Protein AF-A0A9E0E4A3-F1 (afdb_monomer_lite)

Structure (mmCIF, N/CA/C/O backbone):
data_AF-A0A9E0E4A3-F1
#
_entry.id   AF-A0A9E0E4A3-F1
#
loop_
_atom_site.group_PDB
_atom_site.id
_atom_site.type_symbol
_atom_site.label_atom_id
_atom_site.label_alt_id
_atom_site.label_comp_id
_atom_site.label_asym_id
_atom_site.label_entity_id
_atom_site.label_seq_id
_atom_site.pdbx_PDB_ins_code
_atom_site.Cartn_x
_atom_site.Cartn_y
_atom_site.Cartn_z
_atom_site.occupancy
_atom_site.B_iso_or_equiv
_atom_site.auth_seq_id
_atom_site.auth_comp_id
_atom_site.auth_asym_id
_atom_site.auth_atom_id
_atom_site.pdbx_PDB_model_num
ATOM 1 N N . MET A 1 1 ? -22.697 -5.965 -4.664 1.00 45.12 1 MET A N 1
ATOM 2 C CA . MET A 1 1 ? -21.535 -5.510 -5.464 1.00 45.12 1 MET A CA 1
ATOM 3 C C . MET A 1 1 ? -20.507 -6.632 -5.431 1.00 45.12 1 MET A C 1
ATOM 5 O O . MET A 1 1 ? -20.366 -7.230 -4.380 1.00 45.12 1 MET A O 1
ATOM 9 N N . SER A 1 2 ? -19.870 -6.976 -6.554 1.00 48.06 2 SER A N 1
ATOM 10 C CA . SER A 1 2 ? -18.883 -8.071 -6.610 1.00 48.06 2 SER A CA 1
ATOM 11 C C . SER A 1 2 ? -17.681 -7.782 -5.709 1.00 48.06 2 SER A C 1
ATOM 13 O O . SER A 1 2 ? -17.158 -6.665 -5.732 1.00 48.06 2 SER A O 1
ATOM 15 N N . MET A 1 3 ? -17.234 -8.795 -4.964 1.00 57.00 3 MET A N 1
ATOM 16 C CA . MET A 1 3 ? -16.000 -8.778 -4.176 1.00 57.00 3 MET A CA 1
ATOM 17 C C . MET A 1 3 ? -14.827 -8.380 -5.089 1.00 57.00 3 MET A C 1
ATOM 19 O O . MET A 1 3 ? -14.677 -8.922 -6.186 1.00 57.00 3 MET A O 1
ATOM 23 N N . ARG A 1 4 ? -14.054 -7.362 -4.692 1.00 67.94 4 ARG A N 1
ATOM 24 C CA . ARG A 1 4 ? -12.972 -6.791 -5.511 1.00 67.94 4 ARG A CA 1
ATOM 25 C C . ARG A 1 4 ? -11.671 -7.520 -5.221 1.00 67.94 4 ARG A C 1
ATOM 27 O O . ARG A 1 4 ? -11.123 -7.337 -4.138 1.00 67.94 4 ARG A O 1
ATOM 34 N N . ILE A 1 5 ? -11.191 -8.295 -6.188 1.00 81.50 5 ILE A N 1
ATOM 35 C CA . ILE A 1 5 ? -9.969 -9.093 -6.068 1.00 81.50 5 ILE A CA 1
ATOM 36 C C . ILE A 1 5 ? -8.936 -8.570 -7.072 1.00 81.50 5 ILE A C 1
ATOM 38 O O . ILE A 1 5 ? -9.213 -8.521 -8.270 1.00 81.50 5 ILE A O 1
ATOM 42 N N . ILE A 1 6 ? -7.757 -8.171 -6.591 1.00 83.62 6 ILE A N 1
ATOM 43 C CA . ILE A 1 6 ? -6.579 -7.911 -7.433 1.00 83.62 6 ILE A CA 1
ATOM 44 C C . ILE A 1 6 ? -5.666 -9.131 -7.348 1.00 83.62 6 ILE A C 1
ATOM 46 O O . ILE A 1 6 ? -5.234 -9.509 -6.258 1.00 83.62 6 ILE A O 1
ATOM 50 N N . ARG A 1 7 ? -5.356 -9.723 -8.501 1.00 85.62 7 ARG A N 1
ATOM 51 C CA . ARG A 1 7 ? -4.420 -10.845 -8.614 1.00 85.62 7 ARG A CA 1
ATOM 52 C C . ARG A 1 7 ? -2.979 -10.353 -8.694 1.00 85.62 7 ARG A C 1
ATOM 54 O O . ARG A 1 7 ? -2.691 -9.379 -9.391 1.00 85.62 7 ARG A O 1
ATOM 61 N N . LEU A 1 8 ? -2.095 -11.014 -7.959 1.00 85.12 8 LEU A N 1
ATOM 62 C CA . LEU A 1 8 ? -0.674 -10.707 -7.825 1.00 85.12 8 LEU A CA 1
ATOM 63 C C . LEU A 1 8 ? 0.130 -12.002 -7.878 1.00 85.12 8 LEU A C 1
ATOM 65 O O . LEU A 1 8 ? -0.292 -12.990 -7.293 1.00 85.12 8 LEU A O 1
ATOM 69 N N . GLY A 1 9 ? 1.306 -11.983 -8.493 1.00 81.12 9 GLY A N 1
ATOM 70 C CA . GLY A 1 9 ? 2.237 -13.106 -8.459 1.00 81.12 9 GLY A CA 1
ATOM 71 C C . GLY A 1 9 ? 2.918 -13.353 -9.806 1.00 81.12 9 GLY A C 1
ATOM 72 O O . GLY A 1 9 ? 2.482 -12.808 -10.826 1.00 81.12 9 GLY A O 1
ATOM 73 N N . PRO A 1 10 ? 3.980 -14.178 -9.817 1.00 74.38 10 PRO A N 1
ATOM 74 C CA . PRO A 1 10 ? 4.773 -14.453 -11.015 1.00 74.38 10 PRO A CA 1
ATOM 75 C C . PRO A 1 10 ? 3.967 -15.136 -12.132 1.00 74.38 10 PRO A C 1
ATOM 77 O O . PRO A 1 10 ? 4.309 -14.996 -13.304 1.00 74.38 10 PRO A O 1
ATOM 80 N N . GLY A 1 11 ? 2.862 -15.817 -11.800 1.00 74.00 11 GLY A N 1
ATOM 81 C CA . GLY A 1 11 ? 1.939 -16.386 -12.788 1.00 74.00 11 GLY A CA 1
ATOM 82 C C . GLY A 1 11 ? 1.158 -15.349 -13.612 1.00 74.00 11 GLY A C 1
ATOM 83 O O . GLY A 1 11 ? 0.552 -15.705 -14.618 1.00 74.00 11 GLY A O 1
ATOM 84 N N . GLU A 1 12 ? 1.171 -14.071 -13.213 1.00 75.75 12 GLU A N 1
ATOM 85 C CA . GLU A 1 12 ? 0.436 -12.975 -13.867 1.00 75.75 12 GLU A CA 1
ATOM 86 C C . GLU A 1 12 ? 1.367 -11.947 -14.542 1.00 75.75 12 GLU A C 1
ATOM 88 O O . GLU A 1 12 ? 1.041 -11.409 -15.603 1.00 75.75 12 GLU A O 1
ATOM 93 N N . CYS A 1 13 ? 2.519 -11.638 -13.936 1.00 76.38 13 CYS A N 1
ATOM 94 C CA . CYS A 1 13 ? 3.486 -10.651 -14.435 1.00 76.38 13 CYS A CA 1
ATOM 95 C C . CYS A 1 13 ? 4.890 -10.864 -13.841 1.00 76.38 13 CYS A C 1
ATOM 97 O O . CYS A 1 13 ? 5.055 -11.665 -12.928 1.00 76.38 13 CYS A O 1
ATOM 99 N N . SER A 1 14 ? 5.899 -10.124 -14.324 1.00 79.75 14 SER A N 1
ATOM 100 C CA . SER A 1 14 ? 7.270 -10.208 -13.791 1.00 79.75 14 SER A CA 1
ATOM 101 C C . SER A 1 14 ? 7.344 -9.871 -12.295 1.00 79.75 14 SER A C 1
ATOM 103 O O . SER A 1 14 ? 6.443 -9.240 -11.733 1.00 79.75 14 SER A O 1
ATOM 105 N N . ASP A 1 15 ? 8.435 -10.259 -11.634 1.00 82.75 15 ASP A N 1
ATOM 106 C CA . ASP A 1 15 ? 8.613 -10.073 -10.189 1.00 82.75 15 ASP A CA 1
ATOM 107 C C . ASP A 1 15 ? 8.518 -8.599 -9.768 1.00 82.75 15 ASP A C 1
ATOM 109 O O . ASP A 1 15 ? 7.771 -8.236 -8.856 1.00 82.75 15 ASP A O 1
ATOM 113 N N . ILE A 1 16 ? 9.220 -7.723 -10.488 1.00 85.44 16 ILE A N 1
ATOM 114 C CA . ILE A 1 16 ? 9.234 -6.281 -10.211 1.00 85.44 16 ILE A CA 1
ATOM 115 C C . ILE A 1 16 ? 7.842 -5.682 -10.451 1.00 85.44 16 ILE A C 1
ATOM 117 O O . ILE A 1 16 ? 7.384 -4.839 -9.675 1.00 85.44 16 ILE A O 1
ATOM 121 N N . GLU A 1 17 ? 7.136 -6.133 -11.494 1.00 89.00 17 GLU A N 1
ATOM 122 C CA . GLU A 1 17 ? 5.768 -5.688 -11.766 1.00 89.00 17 GLU A CA 1
ATOM 123 C C . GLU A 1 17 ? 4.795 -6.175 -10.684 1.00 89.00 17 GLU A C 1
ATOM 125 O O . GLU A 1 17 ? 3.946 -5.406 -10.231 1.00 89.00 17 GLU A O 1
ATOM 130 N N . THR A 1 18 ? 4.955 -7.406 -10.198 1.00 89.56 18 THR A N 1
ATOM 131 C CA . THR A 1 18 ? 4.177 -7.961 -9.083 1.00 89.56 18 THR A CA 1
ATOM 132 C C . THR A 1 18 ? 4.337 -7.105 -7.827 1.00 89.56 18 THR A C 1
ATOM 134 O O . THR A 1 18 ? 3.338 -6.704 -7.218 1.00 89.56 18 THR A O 1
ATOM 137 N N . GLY A 1 19 ? 5.576 -6.755 -7.466 1.00 89.38 19 GLY A N 1
ATOM 138 C CA . GLY A 1 19 ? 5.848 -5.837 -6.360 1.00 89.38 19 GLY A CA 1
ATOM 139 C C . GLY A 1 19 ? 5.231 -4.459 -6.576 1.00 89.38 19 GLY A C 1
ATOM 140 O O . GLY A 1 19 ? 4.565 -3.920 -5.687 1.00 89.38 19 GLY A O 1
ATOM 141 N N . ALA A 1 20 ? 5.368 -3.899 -7.777 1.00 92.12 20 ALA A N 1
ATOM 142 C CA . ALA A 1 20 ? 4.799 -2.597 -8.108 1.00 92.12 20 ALA A CA 1
ATOM 143 C C . ALA A 1 20 ? 3.260 -2.599 -8.033 1.00 92.12 20 ALA A C 1
ATOM 145 O O . ALA A 1 20 ? 2.668 -1.661 -7.494 1.00 92.12 20 ALA A O 1
ATOM 146 N N . ARG A 1 21 ? 2.596 -3.666 -8.498 1.00 93.31 21 ARG A N 1
ATOM 147 C CA . ARG A 1 21 ? 1.136 -3.848 -8.405 1.00 93.31 21 ARG A CA 1
ATOM 148 C C . ARG A 1 21 ? 0.661 -3.928 -6.959 1.00 93.31 21 ARG A C 1
ATOM 150 O O . ARG A 1 21 ? -0.360 -3.318 -6.637 1.00 93.31 21 ARG A O 1
ATOM 157 N N . PHE A 1 22 ? 1.409 -4.591 -6.077 1.00 93.25 22 PHE A N 1
ATOM 158 C CA . PHE A 1 22 ? 1.108 -4.620 -4.644 1.00 93.25 22 PHE A CA 1
ATOM 159 C C . PHE A 1 22 ? 1.106 -3.209 -4.030 1.00 93.25 22 PHE A C 1
ATOM 161 O O . PHE A 1 22 ? 0.125 -2.790 -3.408 1.00 93.25 22 PHE A O 1
ATOM 168 N N . PHE A 1 23 ? 2.168 -2.429 -4.248 1.00 92.50 23 PHE A N 1
ATOM 169 C CA . PHE A 1 23 ? 2.248 -1.064 -3.718 1.00 92.50 23 PHE A CA 1
ATOM 170 C C . PHE A 1 23 ? 1.239 -0.109 -4.360 1.00 92.50 23 PHE A C 1
ATOM 172 O O . PHE A 1 23 ? 0.686 0.765 -3.683 1.00 92.50 23 PHE A O 1
ATOM 179 N N . ALA A 1 24 ? 0.935 -0.297 -5.644 1.00 94.38 24 ALA A N 1
ATOM 180 C CA . ALA A 1 24 ? -0.083 0.479 -6.339 1.00 94.38 24 ALA A CA 1
ATOM 181 C C . ALA A 1 24 ? -1.483 0.194 -5.800 1.00 94.38 24 ALA A C 1
ATOM 183 O O . ALA A 1 24 ? -2.254 1.131 -5.595 1.00 94.38 24 ALA A O 1
ATOM 184 N N . ALA A 1 25 ? -1.791 -1.066 -5.495 1.00 93.94 25 ALA A N 1
ATOM 185 C CA . ALA A 1 25 ? -3.026 -1.465 -4.831 1.00 93.94 25 ALA A CA 1
ATOM 186 C C . ALA A 1 25 ? -3.155 -0.832 -3.432 1.00 93.94 25 ALA A C 1
ATOM 188 O O . ALA A 1 25 ? -4.211 -0.297 -3.087 1.00 93.94 25 ALA A O 1
ATOM 189 N N . LEU A 1 26 ? -2.064 -0.798 -2.658 1.00 93.19 26 LEU A N 1
ATOM 190 C CA . LEU A 1 26 ? -2.019 -0.143 -1.345 1.00 93.19 26 LEU A CA 1
ATOM 191 C C . LEU A 1 26 ? -2.253 1.381 -1.436 1.00 93.19 26 LEU A C 1
ATOM 193 O O . LEU A 1 26 ? -2.915 1.973 -0.577 1.00 93.19 26 LEU A O 1
ATOM 197 N N . ALA A 1 27 ? -1.724 2.032 -2.475 1.00 94.50 27 ALA A N 1
ATOM 198 C CA . ALA A 1 27 ? -1.867 3.472 -2.686 1.00 94.50 27 ALA A CA 1
ATOM 199 C C . ALA A 1 27 ? -3.225 3.873 -3.299 1.00 94.50 27 ALA A C 1
ATOM 201 O O . ALA A 1 27 ? -3.796 4.903 -2.920 1.00 94.50 27 ALA A O 1
ATOM 202 N N . PHE A 1 28 ? -3.752 3.080 -4.231 1.00 94.88 28 PHE A N 1
ATOM 203 C CA . PHE A 1 28 ? -4.931 3.380 -5.052 1.00 94.88 28 PHE A CA 1
ATOM 204 C C . PHE A 1 28 ? -5.923 2.206 -5.023 1.00 94.88 28 PHE A C 1
ATOM 206 O O . PHE A 1 28 ? -6.044 1.455 -5.996 1.00 94.88 28 PHE A O 1
ATOM 213 N N . PRO A 1 29 ? -6.639 2.019 -3.901 1.00 92.62 29 PRO A N 1
ATOM 214 C CA . PRO A 1 29 ? -7.438 0.816 -3.683 1.00 92.62 29 PRO A CA 1
ATOM 215 C C . PRO A 1 29 ? -8.810 0.830 -4.355 1.00 92.62 29 PRO A C 1
ATOM 217 O O . PRO A 1 29 ? -9.535 -0.162 -4.304 1.00 92.62 29 PRO A O 1
ATOM 220 N N . THR A 1 30 ? -9.220 1.955 -4.942 1.00 88.75 30 THR A N 1
ATOM 221 C CA . THR A 1 30 ? -10.561 2.088 -5.515 1.00 88.75 30 THR A CA 1
ATOM 222 C C . THR A 1 30 ? -10.564 1.864 -7.028 1.00 88.75 30 THR A C 1
ATOM 224 O O . THR A 1 30 ? -9.551 2.012 -7.711 1.00 88.75 30 THR A O 1
ATOM 227 N N . VAL A 1 31 ? -11.724 1.483 -7.571 1.00 85.19 31 VAL A N 1
ATOM 228 C CA . VAL A 1 31 ? -11.898 1.239 -9.016 1.00 85.19 31 VAL A CA 1
ATOM 229 C C . VAL A 1 31 ? -11.808 2.519 -9.843 1.00 85.19 31 VAL A C 1
ATOM 231 O O . VAL A 1 31 ? -11.310 2.494 -10.959 1.00 85.19 31 VAL A O 1
ATOM 234 N N . VAL A 1 32 ? -12.220 3.654 -9.273 1.00 90.12 32 VAL A N 1
ATOM 235 C CA . VAL A 1 32 ? -12.140 4.964 -9.939 1.00 90.12 32 VAL A CA 1
ATOM 236 C C . VAL A 1 32 ? -10.701 5.474 -10.058 1.00 90.12 32 VAL A C 1
ATOM 238 O O . VAL A 1 32 ? -10.458 6.471 -10.729 1.00 90.12 32 VAL A O 1
ATOM 241 N N . GLU A 1 33 ? -9.753 4.796 -9.406 1.00 93.06 33 GLU A N 1
ATOM 242 C CA . GLU A 1 33 ? -8.330 5.129 -9.407 1.00 93.06 33 GLU A CA 1
ATOM 243 C C . GLU A 1 33 ? -7.495 4.154 -10.250 1.00 93.06 33 GLU A C 1
ATOM 245 O O . GLU A 1 33 ? -6.278 4.092 -10.088 1.00 93.06 33 GLU A O 1
ATOM 250 N N . ASP A 1 34 ? -8.127 3.362 -11.124 1.00 92.12 34 ASP A N 1
ATOM 251 C CA . ASP A 1 34 ? -7.436 2.333 -11.911 1.00 92.12 34 ASP A CA 1
ATOM 252 C C . ASP A 1 34 ? -6.322 2.912 -12.795 1.00 92.12 34 ASP A C 1
ATOM 254 O O . ASP A 1 34 ? -5.210 2.394 -12.791 1.00 92.12 34 ASP A O 1
ATOM 258 N N . LEU A 1 35 ? -6.562 4.055 -13.445 1.00 94.62 35 LEU A N 1
ATOM 259 C CA . LEU A 1 35 ? -5.531 4.742 -14.229 1.00 94.62 35 LEU A CA 1
ATOM 260 C C . LEU A 1 35 ? -4.348 5.187 -13.359 1.00 94.62 35 LEU A C 1
ATOM 262 O O . LEU A 1 35 ? -3.196 4.989 -13.729 1.00 94.62 35 LEU A O 1
ATOM 266 N N . GLN A 1 36 ? -4.607 5.748 -12.174 1.00 96.12 36 GLN A N 1
ATOM 267 C CA . GLN A 1 36 ? -3.552 6.145 -11.238 1.00 96.12 36 GLN A CA 1
ATOM 268 C C . GLN A 1 36 ? -2.784 4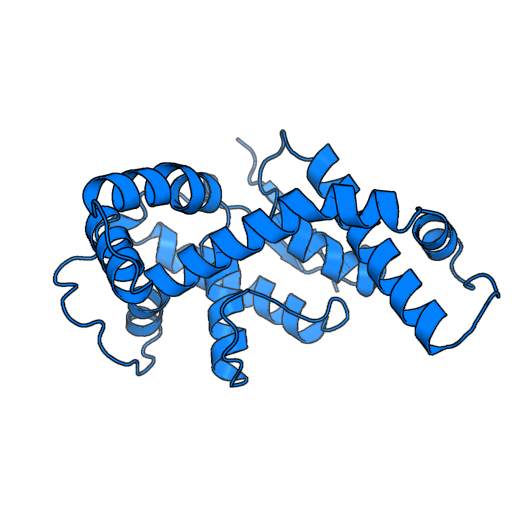.931 -10.708 1.00 96.12 36 GLN A C 1
ATOM 270 O O . GLN A 1 36 ? -1.579 5.025 -10.478 1.00 96.12 36 GLN A O 1
ATOM 275 N N . ARG A 1 37 ? -3.470 3.799 -10.521 1.00 95.06 37 ARG A N 1
ATOM 276 C CA . ARG A 1 37 ? -2.857 2.530 -10.130 1.00 95.06 37 ARG A CA 1
ATOM 277 C C . ARG A 1 37 ? -1.926 2.024 -11.232 1.00 95.06 37 ARG A C 1
ATOM 279 O O . ARG A 1 37 ? -0.769 1.757 -10.933 1.00 95.06 37 ARG A O 1
ATOM 286 N N . GLN A 1 38 ? -2.381 1.966 -12.483 1.00 94.75 38 GLN A N 1
ATOM 287 C CA . GLN A 1 38 ? -1.566 1.558 -13.637 1.00 94.75 38 GLN A CA 1
ATOM 288 C C . GLN A 1 38 ? -0.360 2.488 -13.851 1.00 94.75 38 GLN A C 1
ATOM 290 O O . GLN A 1 38 ? 0.768 2.013 -13.982 1.00 94.75 38 GLN A O 1
ATOM 295 N N . ASP A 1 39 ? -0.572 3.807 -13.789 1.00 96.50 39 ASP A N 1
ATOM 296 C CA . ASP A 1 39 ? 0.496 4.812 -13.861 1.00 96.50 39 ASP A CA 1
ATOM 297 C C . ASP A 1 39 ? 1.553 4.594 -12.769 1.00 96.50 39 ASP A C 1
ATOM 299 O O . ASP A 1 39 ? 2.750 4.724 -13.021 1.00 96.50 39 ASP A O 1
ATOM 303 N N . ALA A 1 40 ? 1.122 4.280 -11.543 1.00 96.00 40 ALA A N 1
ATOM 304 C CA . ALA A 1 40 ? 2.029 4.037 -10.431 1.00 96.00 40 ALA A CA 1
ATOM 305 C C . ALA A 1 40 ? 2.829 2.743 -10.613 1.00 96.00 40 ALA A C 1
ATOM 307 O O . ALA A 1 40 ? 4.029 2.756 -10.348 1.00 96.00 40 ALA A O 1
ATOM 308 N N . VAL A 1 41 ? 2.205 1.666 -11.112 1.00 94.75 41 VAL A N 1
ATOM 309 C CA . VAL A 1 41 ? 2.910 0.421 -11.468 1.00 94.75 41 VAL A CA 1
ATOM 310 C C . VAL A 1 41 ? 4.023 0.723 -12.464 1.00 94.75 41 VAL A C 1
ATOM 312 O O . VAL A 1 41 ? 5.190 0.465 -12.174 1.00 94.75 41 VAL A O 1
ATOM 315 N N . ALA A 1 42 ? 3.680 1.350 -13.591 1.00 95.19 42 ALA A N 1
ATOM 316 C CA . ALA A 1 42 ? 4.643 1.679 -14.636 1.00 95.19 42 ALA A CA 1
ATOM 317 C C . ALA A 1 42 ? 5.773 2.582 -14.121 1.00 95.19 42 ALA A C 1
ATOM 319 O O . ALA A 1 42 ? 6.943 2.369 -14.434 1.00 95.19 42 ALA A O 1
ATOM 320 N N . ALA A 1 43 ? 5.434 3.565 -13.285 1.00 95.31 43 ALA A N 1
ATOM 321 C CA . ALA A 1 43 ? 6.407 4.478 -12.710 1.00 95.31 43 ALA A CA 1
ATOM 322 C C . ALA A 1 43 ? 7.359 3.802 -11.714 1.00 95.31 43 ALA A C 1
ATOM 324 O O . ALA A 1 43 ? 8.538 4.146 -11.707 1.00 95.31 43 ALA A O 1
ATOM 325 N N . TRP A 1 44 ? 6.891 2.858 -10.889 1.00 93.81 44 TRP A N 1
ATOM 326 C CA . TRP A 1 44 ? 7.762 2.101 -9.982 1.00 93.81 44 TRP A CA 1
ATOM 327 C C . TRP A 1 44 ? 8.708 1.181 -10.736 1.00 93.81 44 TRP A C 1
ATOM 329 O O . TRP A 1 44 ? 9.905 1.224 -10.462 1.00 93.81 44 TRP A O 1
ATOM 339 N N . VAL A 1 45 ? 8.191 0.405 -11.696 1.00 92.56 45 VAL A N 1
ATOM 340 C CA . VAL A 1 45 ? 9.022 -0.480 -12.525 1.00 92.56 45 VAL A CA 1
ATOM 341 C C . VAL A 1 45 ? 10.065 0.352 -13.271 1.00 92.56 45 VAL A C 1
ATOM 343 O O . VAL A 1 45 ? 11.255 0.085 -13.151 1.00 92.56 45 VAL A O 1
ATOM 346 N N . GLY A 1 46 ? 9.647 1.428 -13.945 1.00 92.69 46 GLY A N 1
ATOM 347 C CA . GLY A 1 46 ? 10.567 2.332 -14.636 1.00 92.69 46 GLY A CA 1
ATOM 348 C C . GLY A 1 46 ? 11.614 2.935 -13.695 1.00 92.69 46 GLY A C 1
ATOM 349 O O . GLY A 1 46 ? 12.799 2.906 -14.000 1.00 92.69 46 GLY A O 1
ATOM 350 N N . SER A 1 47 ? 11.216 3.444 -12.523 1.00 91.19 47 SER A N 1
ATOM 351 C CA . SER A 1 47 ? 12.165 3.975 -11.531 1.00 91.19 47 SER A CA 1
ATOM 352 C C . SER A 1 47 ? 13.171 2.936 -11.033 1.00 91.19 47 SER A C 1
ATOM 354 O O . SER A 1 47 ? 14.328 3.296 -10.840 1.00 91.19 47 SER A O 1
ATOM 356 N N . TYR A 1 48 ? 12.751 1.685 -10.839 1.00 89.12 48 TYR A N 1
ATOM 357 C CA . TYR A 1 48 ? 13.646 0.594 -10.456 1.00 89.12 48 TYR A CA 1
ATOM 358 C C . TYR A 1 48 ? 14.662 0.291 -11.564 1.00 89.12 48 TYR A C 1
ATOM 360 O O . TYR A 1 48 ? 15.858 0.252 -11.296 1.00 89.12 48 TYR A O 1
ATOM 368 N N . LEU A 1 49 ? 14.202 0.156 -12.813 1.00 88.69 49 LEU A N 1
ATOM 369 C CA . LEU A 1 49 ? 15.076 -0.124 -13.958 1.00 88.69 49 LEU A CA 1
ATOM 370 C C . LEU A 1 49 ? 16.081 1.007 -14.213 1.00 88.69 49 LEU A C 1
ATOM 372 O O . LEU A 1 49 ? 17.240 0.733 -14.498 1.00 88.69 49 LEU A O 1
ATOM 376 N N . HIS A 1 50 ? 15.673 2.271 -14.055 1.00 87.00 50 HIS A N 1
ATOM 377 C CA . HIS A 1 50 ? 16.595 3.412 -14.150 1.00 87.00 50 HIS A CA 1
ATOM 378 C C . HIS A 1 50 ? 17.692 3.365 -13.094 1.00 87.00 50 HIS A C 1
ATOM 380 O O . HIS A 1 50 ? 18.836 3.698 -13.387 1.00 87.00 50 HIS A O 1
ATOM 386 N N . GLU A 1 51 ? 17.349 2.980 -11.867 1.00 85.62 51 GLU A N 1
ATOM 387 C CA . GLU A 1 51 ? 18.332 2.857 -10.795 1.00 85.62 51 GLU A CA 1
ATOM 388 C C . GLU A 1 51 ? 19.279 1.675 -11.035 1.00 85.62 51 GLU A C 1
ATOM 390 O O . GLU A 1 51 ? 20.485 1.838 -10.877 1.00 85.62 51 GLU A O 1
ATOM 395 N N . ALA A 1 52 ? 18.759 0.531 -11.491 1.00 81.25 52 ALA A N 1
ATOM 396 C CA . ALA A 1 52 ? 19.565 -0.632 -11.857 1.00 81.25 52 ALA A CA 1
ATOM 397 C C . ALA A 1 52 ? 20.533 -0.316 -13.012 1.00 81.25 52 ALA A C 1
ATOM 399 O O . ALA A 1 52 ? 21.740 -0.472 -12.855 1.00 81.25 52 ALA A O 1
ATOM 400 N N . ASN A 1 53 ? 20.043 0.254 -14.120 1.00 82.00 53 ASN A N 1
ATOM 401 C CA . ASN A 1 53 ? 20.888 0.642 -15.258 1.00 82.00 53 ASN A CA 1
ATOM 402 C C . ASN A 1 53 ? 21.945 1.682 -14.875 1.00 82.00 53 ASN A C 1
ATOM 404 O O . ASN A 1 53 ? 23.053 1.650 -15.397 1.00 82.00 53 ASN A O 1
ATOM 408 N N . ARG A 1 54 ? 21.628 2.598 -13.950 1.00 76.81 54 ARG A N 1
ATOM 409 C CA . ARG A 1 54 ? 22.593 3.574 -13.423 1.00 76.81 54 ARG A CA 1
ATOM 410 C C . ARG A 1 54 ? 23.708 2.910 -12.609 1.00 76.81 54 ARG A C 1
ATOM 412 O O . ARG A 1 54 ? 24.812 3.443 -12.576 1.00 76.81 54 ARG A O 1
ATOM 419 N N . ILE A 1 55 ? 23.412 1.819 -11.904 1.00 73.81 55 ILE A N 1
ATOM 420 C CA . ILE A 1 55 ? 24.395 1.055 -11.123 1.00 73.81 55 ILE A CA 1
ATOM 421 C C . ILE A 1 55 ? 25.271 0.208 -12.051 1.00 73.81 55 ILE A C 1
ATOM 423 O O . ILE A 1 55 ? 26.483 0.164 -11.853 1.00 73.81 55 ILE A O 1
ATOM 427 N N . ASP A 1 56 ? 24.664 -0.404 -13.067 1.00 76.25 56 ASP A N 1
ATOM 428 C CA . ASP A 1 56 ? 25.334 -1.334 -13.980 1.00 76.25 56 ASP A CA 1
ATOM 429 C C . ASP A 1 56 ? 26.017 -0.645 -15.179 1.00 76.25 56 ASP A C 1
ATOM 431 O O . ASP A 1 56 ? 26.738 -1.301 -15.926 1.00 76.25 56 ASP A O 1
ATOM 435 N N . ASP A 1 57 ? 25.785 0.660 -15.375 1.00 76.56 57 ASP A N 1
ATOM 436 C CA . ASP A 1 57 ? 26.239 1.468 -16.526 1.00 76.56 57 ASP A CA 1
ATOM 437 C C . ASP A 1 57 ? 25.892 0.831 -17.890 1.00 76.56 57 ASP A C 1
ATOM 439 O O . ASP A 1 57 ? 26.619 0.949 -18.875 1.00 76.56 57 ASP A O 1
ATOM 443 N N . SER A 1 58 ? 24.768 0.107 -17.937 1.00 76.06 58 SER A N 1
ATOM 444 C CA . SER A 1 58 ? 24.316 -0.627 -19.119 1.00 76.06 58 SER A CA 1
ATOM 445 C C . SER A 1 58 ? 23.413 0.236 -19.998 1.00 76.06 58 SER A C 1
ATOM 447 O O . SER A 1 58 ? 22.408 0.787 -19.538 1.00 76.06 58 SER A O 1
ATOM 449 N N . ASP A 1 59 ? 23.738 0.298 -21.289 1.00 76.12 59 ASP A N 1
ATOM 450 C CA . ASP A 1 59 ? 22.926 0.913 -22.344 1.00 76.12 59 ASP A CA 1
ATOM 451 C C . ASP A 1 59 ? 22.180 -0.119 -23.211 1.00 76.12 59 ASP A C 1
ATOM 453 O O . ASP A 1 59 ? 21.443 0.244 -24.132 1.00 76.12 59 ASP A O 1
ATOM 457 N N . GLN A 1 60 ? 22.361 -1.408 -22.916 1.00 79.75 60 GLN A N 1
ATOM 458 C CA . GLN A 1 60 ? 21.790 -2.493 -23.700 1.00 79.75 60 GLN A CA 1
ATOM 459 C C . GLN A 1 60 ? 20.296 -2.670 -23.395 1.00 79.75 60 GLN A C 1
ATOM 461 O O . GLN A 1 60 ? 19.882 -2.567 -22.235 1.00 79.75 60 GLN A O 1
ATOM 466 N N . PRO A 1 61 ? 19.468 -2.980 -24.410 1.00 82.06 61 PRO A N 1
ATOM 467 C CA . PRO A 1 61 ? 18.069 -3.311 -24.183 1.00 82.06 61 PRO A CA 1
ATOM 468 C C . PRO A 1 61 ? 17.938 -4.596 -23.357 1.00 82.06 61 PRO A C 1
ATOM 470 O O . PRO A 1 61 ? 18.734 -5.531 -23.479 1.00 82.06 61 PRO A O 1
ATOM 473 N N . PHE A 1 62 ? 16.890 -4.664 -22.539 1.00 81.94 62 PHE A N 1
ATOM 474 C CA . PHE A 1 62 ? 16.522 -5.875 -21.815 1.00 81.94 62 PHE A CA 1
ATOM 475 C C . PHE A 1 62 ? 16.038 -6.950 -22.791 1.00 81.94 62 PHE A C 1
ATOM 477 O O . PHE A 1 62 ? 15.393 -6.646 -23.793 1.00 81.94 62 PHE A O 1
ATOM 484 N N . ALA A 1 63 ? 16.290 -8.217 -22.459 1.00 81.50 63 ALA A N 1
ATOM 485 C CA . ALA A 1 63 ? 15.787 -9.351 -23.237 1.00 81.50 63 ALA A CA 1
ATOM 486 C C . ALA A 1 63 ? 14.247 -9.459 -23.221 1.00 81.50 63 ALA A C 1
ATOM 488 O O . ALA A 1 63 ? 13.663 -10.024 -24.141 1.00 81.50 63 ALA A O 1
ATOM 489 N N . ASP A 1 64 ? 13.592 -8.927 -22.183 1.00 79.94 64 ASP A N 1
ATOM 490 C CA . ASP A 1 64 ? 12.135 -8.795 -22.123 1.00 79.94 64 ASP A CA 1
ATOM 491 C C . ASP A 1 64 ? 11.710 -7.421 -22.665 1.00 79.94 64 ASP A C 1
ATOM 493 O O . ASP A 1 64 ? 11.910 -6.387 -22.018 1.00 79.94 64 ASP A O 1
ATOM 497 N N . ASP A 1 65 ? 11.071 -7.417 -23.837 1.00 81.06 65 ASP A N 1
ATOM 498 C CA . ASP A 1 65 ? 10.565 -6.211 -24.504 1.00 81.06 65 ASP A CA 1
ATOM 499 C C . ASP A 1 65 ? 9.602 -5.385 -23.640 1.00 81.06 65 ASP A C 1
ATOM 501 O O . ASP A 1 65 ? 9.504 -4.164 -23.798 1.00 81.06 65 ASP A O 1
ATOM 505 N N . ARG A 1 66 ? 8.908 -6.007 -22.679 1.00 80.75 66 ARG A N 1
ATOM 506 C CA . ARG A 1 66 ? 8.035 -5.279 -21.747 1.00 80.75 66 ARG A CA 1
ATOM 507 C C . ARG A 1 66 ? 8.846 -4.386 -20.816 1.00 80.75 66 ARG A C 1
ATOM 509 O O . ARG A 1 66 ? 8.431 -3.261 -20.536 1.00 80.75 66 ARG A O 1
ATOM 516 N N . LEU A 1 67 ? 10.014 -4.850 -20.368 1.00 82.19 67 LEU A N 1
ATOM 517 C CA . LEU A 1 67 ? 10.916 -4.059 -19.529 1.00 82.19 67 LEU A CA 1
ATOM 518 C C . LEU A 1 67 ? 11.492 -2.871 -20.304 1.00 82.19 67 LEU A C 1
ATOM 520 O O . LEU A 1 67 ? 11.610 -1.785 -19.736 1.00 82.19 67 LEU A O 1
ATOM 524 N N . ASN A 1 68 ? 11.736 -3.027 -21.609 1.00 85.19 68 ASN A N 1
ATOM 525 C CA . ASN A 1 68 ? 12.162 -1.925 -22.479 1.00 85.19 68 ASN A CA 1
ATOM 526 C C . ASN A 1 68 ? 11.120 -0.794 -22.530 1.00 85.19 68 ASN A C 1
ATOM 528 O O . ASN A 1 68 ? 11.482 0.383 -22.465 1.00 85.19 68 ASN A O 1
ATOM 532 N N . ALA A 1 69 ? 9.822 -1.121 -22.559 1.00 89.75 69 ALA A N 1
ATOM 533 C CA . ALA A 1 69 ? 8.757 -0.115 -22.518 1.00 89.75 69 ALA A CA 1
ATOM 534 C C . ALA A 1 69 ? 8.746 0.685 -21.201 1.00 89.75 69 ALA A C 1
ATOM 536 O O . ALA A 1 69 ? 8.536 1.900 -21.218 1.00 89.75 69 ALA A O 1
ATOM 537 N N . TYR A 1 70 ? 9.014 0.036 -20.063 1.00 90.69 70 TYR A N 1
ATOM 538 C CA . TYR A 1 70 ? 9.135 0.720 -18.772 1.00 90.69 70 TYR A CA 1
ATOM 539 C C . TYR A 1 70 ? 10.421 1.544 -18.662 1.00 90.69 70 TYR A C 1
ATOM 541 O O . TYR A 1 70 ? 10.381 2.668 -18.158 1.00 90.69 70 TYR A O 1
ATOM 549 N N . ALA A 1 71 ? 11.546 1.025 -19.157 1.00 88.06 71 ALA A N 1
ATOM 550 C CA . ALA A 1 71 ? 12.830 1.725 -19.168 1.00 88.06 71 ALA A CA 1
ATOM 551 C C . ALA A 1 71 ? 12.794 2.994 -20.040 1.00 88.06 71 ALA A C 1
ATOM 553 O O . ALA A 1 71 ? 13.430 3.993 -19.712 1.00 88.06 71 ALA A O 1
ATOM 554 N N . ALA A 1 72 ? 11.985 3.004 -21.104 1.00 90.88 72 ALA A N 1
ATOM 555 C CA . ALA A 1 72 ? 11.783 4.179 -21.953 1.00 90.88 72 ALA A CA 1
ATOM 556 C C . ALA A 1 72 ? 11.030 5.335 -21.256 1.00 90.88 72 ALA A C 1
ATOM 558 O O . ALA A 1 72 ? 11.061 6.477 -21.726 1.00 90.88 72 ALA A O 1
ATOM 559 N N . LEU A 1 73 ? 10.346 5.086 -20.132 1.00 93.25 73 LEU A N 1
ATOM 560 C CA . LEU A 1 73 ? 9.632 6.130 -19.393 1.00 93.25 73 LEU A CA 1
ATOM 561 C C . LEU A 1 73 ? 10.621 7.097 -18.745 1.00 93.25 73 LEU A C 1
ATOM 563 O O . LEU A 1 73 ? 11.479 6.694 -17.971 1.00 93.25 73 LEU A O 1
ATOM 567 N N . SER A 1 74 ? 10.479 8.401 -18.991 1.00 94.44 74 SER A N 1
ATOM 568 C CA . SER A 1 74 ? 11.435 9.367 -18.433 1.00 94.44 74 SER A CA 1
ATOM 569 C C . SER A 1 74 ? 11.447 9.370 -16.887 1.00 94.44 74 SER A C 1
ATOM 571 O O . SER A 1 74 ? 10.376 9.385 -16.265 1.00 94.44 74 SER A O 1
ATOM 573 N N . PRO A 1 75 ? 12.617 9.520 -16.229 1.00 92.75 75 PRO A N 1
ATOM 574 C CA . PRO A 1 75 ? 12.698 9.615 -14.766 1.00 92.75 75 PRO A CA 1
ATOM 575 C C . PRO A 1 75 ? 11.854 10.755 -14.175 1.00 92.75 75 PRO A C 1
ATOM 577 O O . PRO A 1 75 ? 11.328 10.662 -13.063 1.00 92.75 75 PRO A O 1
ATOM 580 N N . LYS A 1 76 ? 11.689 11.856 -14.925 1.00 94.88 76 LYS A N 1
ATOM 581 C CA . LYS A 1 76 ? 10.827 12.984 -14.538 1.00 94.88 76 LYS A CA 1
ATOM 582 C C . LYS A 1 76 ? 9.356 12.568 -14.470 1.00 94.88 76 LYS A C 1
ATOM 584 O O . LYS A 1 76 ? 8.671 12.965 -13.526 1.00 94.88 76 LYS A O 1
ATOM 589 N N . TRP A 1 77 ? 8.887 11.783 -15.439 1.00 96.19 77 TRP A N 1
ATOM 590 C CA . TRP A 1 77 ? 7.530 11.244 -15.449 1.00 96.19 77 TRP A CA 1
ATOM 591 C C . TRP A 1 77 ? 7.326 10.283 -14.276 1.00 96.19 77 TRP A C 1
ATOM 593 O O . TRP A 1 77 ? 6.390 10.486 -13.501 1.00 96.19 77 TRP A O 1
ATOM 603 N N . CYS A 1 78 ? 8.255 9.345 -14.051 1.00 94.56 78 CYS A N 1
ATOM 604 C CA . CYS A 1 78 ? 8.151 8.383 -12.950 1.00 94.56 78 CYS A CA 1
ATOM 605 C C . CYS A 1 78 ? 8.048 9.092 -11.590 1.00 94.56 78 CYS A C 1
ATOM 607 O O . CYS A 1 78 ? 7.098 8.876 -10.836 1.00 94.56 78 CYS A O 1
ATOM 609 N N . ARG A 1 79 ? 8.939 10.058 -11.314 1.00 93.56 79 ARG A N 1
ATOM 610 C CA . ARG A 1 79 ? 8.879 10.873 -10.083 1.00 93.56 79 ARG A CA 1
ATOM 611 C C . ARG A 1 79 ? 7.558 11.627 -9.926 1.00 93.56 79 ARG A C 1
ATOM 613 O O . ARG A 1 79 ? 7.061 11.776 -8.809 1.00 93.56 79 ARG A O 1
ATOM 620 N N . ALA A 1 80 ? 6.994 12.140 -11.019 1.00 94.38 80 ALA A N 1
ATOM 621 C CA . ALA A 1 80 ? 5.724 12.857 -10.975 1.00 94.38 80 ALA A CA 1
ATOM 622 C C . ALA A 1 80 ? 4.562 11.925 -10.599 1.00 94.38 80 ALA A C 1
ATOM 624 O O . ALA A 1 80 ? 3.759 12.281 -9.734 1.00 94.38 80 ALA A O 1
ATOM 625 N N . LYS A 1 81 ? 4.503 10.727 -11.193 1.00 95.50 81 LYS A N 1
ATOM 626 C CA . LYS A 1 81 ? 3.449 9.734 -10.933 1.00 95.50 81 LYS A CA 1
ATOM 627 C C . LYS A 1 81 ? 3.550 9.114 -9.541 1.00 95.50 81 LYS A C 1
ATOM 629 O O . LYS A 1 81 ? 2.533 8.960 -8.864 1.00 95.50 81 LYS A O 1
ATOM 634 N N . LEU A 1 82 ? 4.766 8.883 -9.046 1.00 94.69 82 LEU A N 1
ATOM 635 C CA . LEU A 1 82 ? 4.981 8.309 -7.715 1.00 94.69 82 LEU A CA 1
ATOM 636 C C . LEU A 1 82 ? 4.737 9.289 -6.564 1.00 94.69 82 LEU A C 1
ATOM 638 O O . LEU A 1 82 ? 4.504 8.852 -5.442 1.00 94.69 82 LEU A O 1
ATOM 642 N N . ARG A 1 83 ? 4.712 10.609 -6.798 1.00 93.50 83 ARG A N 1
ATOM 643 C CA . ARG A 1 83 ? 4.538 11.605 -5.721 1.00 93.50 83 ARG A CA 1
ATOM 644 C C . ARG A 1 83 ? 3.286 11.360 -4.877 1.00 93.50 83 ARG A C 1
ATOM 646 O O . ARG A 1 83 ? 3.343 11.380 -3.647 1.00 93.50 83 ARG A O 1
ATOM 653 N N . THR A 1 84 ? 2.149 11.134 -5.533 1.00 92.69 84 THR A N 1
ATOM 654 C CA . THR A 1 84 ? 0.885 10.859 -4.836 1.00 92.69 84 THR A CA 1
ATOM 655 C C . THR A 1 84 ? 0.902 9.478 -4.195 1.00 92.69 84 THR A C 1
ATOM 657 O O . THR A 1 84 ? 0.432 9.340 -3.066 1.00 92.69 84 THR A O 1
ATOM 660 N N . ALA A 1 85 ? 1.464 8.482 -4.883 1.00 93.31 85 ALA A N 1
ATOM 661 C CA . ALA A 1 85 ? 1.553 7.113 -4.392 1.00 93.31 85 ALA A CA 1
ATOM 662 C C . ALA A 1 85 ? 2.359 7.042 -3.084 1.00 93.31 85 ALA A C 1
ATOM 664 O O . ALA A 1 85 ? 1.843 6.592 -2.064 1.00 93.31 85 ALA A O 1
ATOM 665 N N . MET A 1 86 ? 3.564 7.617 -3.075 1.00 91.56 86 MET A N 1
ATOM 666 C CA . MET A 1 86 ? 4.450 7.666 -1.909 1.00 91.56 86 MET A CA 1
ATOM 667 C C . MET A 1 86 ? 3.826 8.423 -0.736 1.00 91.56 86 MET A C 1
ATOM 669 O O . MET A 1 86 ? 3.897 7.965 0.404 1.00 91.56 86 MET A O 1
ATOM 673 N N . ARG A 1 87 ? 3.140 9.548 -0.996 1.00 91.19 87 ARG A N 1
ATOM 674 C CA . ARG A 1 87 ? 2.395 10.262 0.055 1.00 91.19 87 ARG A CA 1
ATOM 675 C C . ARG A 1 87 ? 1.330 9.366 0.686 1.00 91.19 87 ARG A C 1
ATOM 677 O O . ARG A 1 87 ? 1.212 9.325 1.904 1.00 91.19 87 ARG A O 1
ATOM 684 N N . ARG A 1 88 ? 0.563 8.644 -0.132 1.00 92.50 88 ARG A N 1
ATOM 685 C CA . ARG A 1 88 ? -0.495 7.760 0.365 1.00 92.50 88 ARG A CA 1
ATOM 686 C C . ARG A 1 88 ? 0.066 6.563 1.120 1.00 92.50 88 ARG A C 1
ATOM 688 O O . ARG A 1 88 ? -0.487 6.231 2.158 1.00 92.50 88 ARG A O 1
ATOM 695 N N . ILE A 1 89 ? 1.162 5.961 0.657 1.00 91.38 89 ILE A N 1
ATOM 696 C CA . ILE A 1 89 ? 1.858 4.890 1.387 1.00 91.38 89 ILE A CA 1
ATOM 697 C C . ILE A 1 89 ? 2.304 5.391 2.760 1.00 91.38 89 ILE A C 1
ATOM 699 O O . ILE A 1 89 ? 2.054 4.721 3.762 1.00 91.38 89 ILE A O 1
ATOM 703 N N . LYS A 1 90 ? 2.863 6.603 2.843 1.00 87.56 90 LYS A N 1
ATOM 704 C CA . LYS A 1 90 ? 3.186 7.238 4.127 1.00 87.56 90 LYS A CA 1
ATOM 705 C C . LYS A 1 90 ? 1.946 7.387 5.013 1.00 87.56 90 LYS A C 1
ATOM 707 O O . LYS A 1 90 ? 1.982 6.986 6.172 1.00 87.56 90 LYS A O 1
ATOM 712 N N . ASP A 1 91 ? 0.831 7.878 4.470 1.00 87.69 91 ASP A N 1
ATOM 713 C CA . ASP A 1 91 ? -0.435 7.962 5.211 1.00 87.69 91 ASP A CA 1
ATOM 714 C C . ASP A 1 91 ? -0.904 6.571 5.693 1.00 87.69 91 ASP A C 1
ATOM 716 O O . ASP A 1 91 ? -1.350 6.429 6.829 1.00 87.69 91 ASP A O 1
ATOM 720 N N . ARG A 1 92 ? -0.765 5.512 4.882 1.00 91.06 92 ARG A N 1
ATOM 721 C CA . ARG A 1 92 ? -1.095 4.130 5.292 1.00 91.06 92 ARG A CA 1
ATOM 722 C C . ARG A 1 92 ? -0.158 3.588 6.365 1.00 91.06 92 ARG A C 1
ATOM 724 O O . ARG A 1 92 ? -0.619 2.871 7.243 1.00 91.06 92 ARG A O 1
ATOM 731 N N . SER A 1 93 ? 1.110 3.978 6.335 1.00 85.06 93 SER A N 1
ATOM 732 C CA . SER A 1 93 ? 2.093 3.641 7.373 1.00 85.06 93 SER A CA 1
ATOM 733 C C . SER A 1 93 ? 1.690 4.253 8.714 1.00 85.06 93 SER A C 1
ATOM 735 O O . SER A 1 93 ? 1.677 3.576 9.738 1.00 85.06 93 SER A O 1
ATOM 737 N N . LEU A 1 94 ? 1.271 5.525 8.697 1.00 81.06 94 LEU A N 1
ATOM 738 C CA . LEU A 1 94 ? 0.738 6.199 9.882 1.00 81.06 94 LEU A CA 1
ATOM 739 C C . LEU A 1 94 ? -0.514 5.498 10.405 1.00 81.06 94 LEU A C 1
ATOM 741 O O . LEU A 1 94 ? -0.615 5.276 11.606 1.00 81.06 94 LEU A O 1
ATOM 745 N N . LEU A 1 95 ? -1.440 5.123 9.515 1.00 86.19 95 LEU A N 1
ATOM 746 C CA . LEU A 1 95 ? -2.633 4.361 9.883 1.00 86.19 95 LEU A CA 1
ATOM 747 C C . LEU A 1 95 ? -2.269 3.030 10.551 1.00 86.19 95 LEU A C 1
ATOM 749 O O . LEU A 1 95 ? -2.815 2.731 11.607 1.00 86.19 95 LEU A O 1
ATOM 753 N N . ALA A 1 96 ? -1.352 2.263 9.958 1.00 86.44 96 ALA A N 1
ATOM 754 C CA . ALA A 1 96 ? -0.907 0.972 10.472 1.00 86.44 96 ALA A CA 1
ATOM 755 C C . ALA A 1 96 ? -0.295 1.095 11.872 1.00 86.44 96 ALA A C 1
ATOM 757 O O . ALA A 1 96 ? -0.724 0.399 12.786 1.00 86.44 96 ALA A O 1
ATOM 758 N N . ARG A 1 97 ? 0.617 2.052 12.078 1.00 79.06 97 ARG A N 1
ATOM 759 C CA . ARG A 1 97 ? 1.203 2.341 13.398 1.00 79.06 97 ARG A CA 1
ATOM 760 C C . ARG A 1 97 ? 0.152 2.695 14.440 1.00 79.06 97 ARG A C 1
ATOM 762 O O . ARG A 1 97 ? 0.208 2.203 15.560 1.00 79.06 97 ARG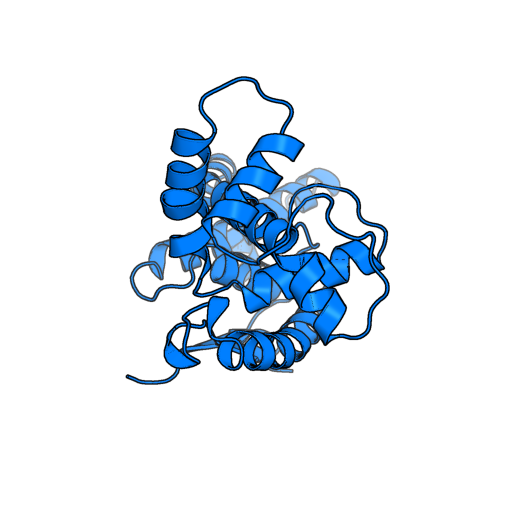 A O 1
ATOM 769 N N . ALA A 1 98 ? -0.814 3.523 14.051 1.00 76.62 98 ALA A N 1
ATOM 770 C CA . ALA A 1 98 ? -1.910 3.948 14.913 1.00 76.62 98 ALA A CA 1
ATOM 771 C C . ALA A 1 98 ? -2.729 2.773 15.459 1.00 76.62 98 ALA A C 1
ATOM 773 O O . ALA A 1 98 ? -3.264 2.849 16.562 1.00 76.62 98 ALA A O 1
ATOM 774 N N . VAL A 1 99 ? -2.856 1.709 14.664 1.00 80.12 99 VAL A N 1
ATOM 775 C CA . VAL A 1 99 ? -3.701 0.560 14.993 1.00 80.12 99 VAL A CA 1
ATOM 776 C C . VAL A 1 99 ? -2.933 -0.703 15.366 1.00 80.12 99 VAL A C 1
ATOM 778 O O . VAL A 1 99 ? -3.543 -1.679 15.799 1.00 80.12 99 VAL A O 1
ATOM 781 N N . ARG A 1 100 ? -1.604 -0.673 15.242 1.00 76.94 100 ARG A N 1
ATOM 782 C CA . ARG A 1 100 ? -0.695 -1.785 15.523 1.00 76.94 100 ARG A CA 1
ATOM 783 C C . ARG A 1 100 ? -0.947 -2.411 16.899 1.00 76.94 100 ARG A C 1
ATOM 785 O O . ARG A 1 100 ? -1.104 -3.627 16.931 1.00 76.94 100 ARG A O 1
ATOM 792 N N . PRO A 1 101 ? -1.053 -1.655 18.007 1.00 73.38 101 PRO A N 1
ATOM 793 C CA . PRO A 1 101 ? -1.176 -2.267 19.335 1.00 73.38 101 PRO A CA 1
ATOM 794 C C . PRO A 1 101 ? -2.463 -3.073 19.493 1.00 73.38 101 PRO A C 1
ATOM 796 O O . PRO A 1 101 ? -2.435 -4.186 19.995 1.00 73.38 101 PRO A O 1
ATOM 799 N N . TRP A 1 102 ? -3.563 -2.595 18.908 1.00 75.50 102 TRP A N 1
ATOM 800 C CA . TRP A 1 102 ? -4.818 -3.340 18.898 1.00 75.50 102 TRP A CA 1
ATOM 801 C C . TRP A 1 102 ? -4.718 -4.675 18.147 1.00 75.50 102 TRP A C 1
ATOM 803 O O . TRP A 1 102 ? -5.248 -5.686 18.609 1.00 75.50 102 TRP A O 1
ATOM 813 N N . VAL A 1 103 ? -4.041 -4.699 16.992 1.00 75.75 103 VAL A N 1
ATOM 814 C CA . VAL A 1 103 ? -3.824 -5.956 16.258 1.00 75.75 103 VAL A CA 1
ATOM 815 C C . VAL A 1 103 ? -2.862 -6.867 17.011 1.00 75.75 103 VAL A C 1
ATOM 817 O O . VAL A 1 103 ? -3.081 -8.072 17.051 1.00 75.75 103 VAL A O 1
ATOM 820 N N . TRP A 1 104 ? -1.818 -6.315 17.624 1.00 75.56 104 TRP A N 1
ATOM 821 C CA . TRP A 1 104 ? -0.844 -7.079 18.399 1.00 75.56 104 TRP A CA 1
ATOM 822 C C . TRP A 1 104 ? -1.476 -7.781 19.606 1.00 75.56 104 TRP A C 1
ATOM 824 O O . TRP A 1 104 ? -1.232 -8.976 19.772 1.00 75.56 104 TRP A O 1
ATOM 834 N N . ASP A 1 105 ? -2.368 -7.108 20.339 1.00 74.31 105 ASP A N 1
ATOM 835 C CA . ASP A 1 105 ? -3.188 -7.722 21.392 1.00 74.31 105 ASP A CA 1
ATOM 836 C C . ASP A 1 105 ? -3.976 -8.938 20.869 1.00 74.31 105 ASP A C 1
ATOM 838 O O . ASP A 1 105 ? -3.936 -10.020 21.455 1.00 74.31 105 ASP A O 1
ATOM 842 N N . HIS A 1 106 ? -4.658 -8.795 19.725 1.00 75.75 106 HIS A N 1
ATOM 843 C CA . HIS A 1 106 ? -5.470 -9.874 19.141 1.00 75.75 106 HIS A CA 1
ATOM 844 C C . HIS A 1 106 ? -4.637 -11.033 18.588 1.00 75.75 106 HIS A C 1
ATOM 846 O O . HIS A 1 106 ? -5.116 -12.164 18.535 1.00 75.75 106 HIS A O 1
ATOM 852 N N . LEU A 1 107 ? -3.397 -10.767 18.180 1.00 73.50 107 LEU A N 1
ATOM 853 C CA . LEU A 1 107 ? -2.453 -11.785 17.724 1.00 73.50 107 LEU A CA 1
ATOM 854 C C . LEU A 1 107 ? -1.660 -12.423 18.880 1.00 73.50 107 LEU A C 1
ATOM 856 O O . LEU A 1 107 ? -0.764 -13.228 18.619 1.00 73.50 107 LEU A O 1
ATOM 860 N N . GLY A 1 108 ? -1.953 -12.063 20.137 1.00 69.50 108 GLY A N 1
ATOM 861 C CA . GLY A 1 108 ? -1.246 -12.568 21.318 1.00 69.50 108 GLY A CA 1
ATOM 862 C C . GLY A 1 108 ? 0.233 -12.173 21.358 1.00 69.50 108 GLY A C 1
ATOM 863 O O . GLY A 1 108 ? 1.046 -12.876 21.956 1.00 69.50 108 GLY A O 1
ATOM 864 N N . GLN A 1 109 ? 0.604 -11.085 20.680 1.00 69.50 109 GLN A N 1
ATOM 865 C CA . GLN A 1 109 ? 1.980 -10.606 20.597 1.00 69.50 109 GLN A CA 1
ATOM 866 C C . GLN A 1 109 ? 2.256 -9.616 21.725 1.00 69.50 109 GLN A C 1
ATOM 868 O O . GLN A 1 109 ? 1.479 -8.689 21.953 1.00 69.50 109 GLN A O 1
ATOM 873 N N . GLN A 1 110 ? 3.389 -9.779 22.413 1.00 60.97 110 GLN A N 1
ATOM 874 C CA . GLN A 1 110 ? 3.814 -8.790 23.398 1.00 60.97 110 GLN A CA 1
ATOM 875 C C . GLN A 1 110 ? 4.144 -7.473 22.705 1.00 60.97 110 GLN A C 1
ATOM 877 O O . GLN A 1 110 ? 4.951 -7.422 21.776 1.00 60.97 110 GLN A O 1
ATOM 882 N N . HIS A 1 111 ? 3.563 -6.392 23.210 1.00 62.03 111 HIS A N 1
ATOM 883 C CA . HIS A 1 111 ? 3.885 -5.056 22.758 1.00 62.03 111 HIS A CA 1
ATOM 884 C C . HIS A 1 111 ? 4.049 -4.081 23.906 1.00 62.03 111 HIS A C 1
ATOM 886 O O . HIS A 1 111 ? 3.533 -4.287 25.003 1.00 62.03 111 HIS A O 1
ATOM 892 N N . ARG A 1 112 ? 4.760 -2.978 23.645 1.00 54.31 112 ARG A N 1
ATOM 893 C CA . ARG A 1 112 ? 4.759 -1.861 24.588 1.00 54.31 112 ARG A CA 1
ATOM 894 C C . ARG A 1 112 ? 3.324 -1.332 24.685 1.00 54.31 112 ARG A C 1
ATOM 896 O O . ARG A 1 112 ? 2.748 -1.033 23.634 1.00 54.31 112 ARG A O 1
ATOM 903 N N . PRO A 1 113 ? 2.731 -1.247 25.887 1.00 48.16 113 PRO A N 1
ATOM 904 C CA . PRO A 1 113 ? 1.418 -0.640 26.044 1.00 48.16 113 PRO A CA 1
ATOM 905 C C . PRO A 1 113 ? 1.468 0.791 25.505 1.00 48.16 113 PRO A C 1
ATOM 907 O O . PRO A 1 113 ? 2.454 1.501 25.709 1.00 48.16 113 PRO A O 1
ATOM 910 N N . LEU A 1 114 ? 0.425 1.196 24.781 1.00 51.06 114 LEU A N 1
ATOM 911 C CA . LEU A 1 114 ? 0.259 2.588 24.386 1.00 51.06 114 LEU A CA 1
ATOM 912 C C . LEU A 1 114 ? -0.089 3.388 25.645 1.00 51.06 114 LEU A C 1
ATOM 914 O O . LEU A 1 114 ? -1.148 3.119 26.220 1.00 51.06 114 LEU A O 1
ATOM 918 N N . PRO A 1 115 ? 0.749 4.334 26.102 1.00 48.78 115 PRO A N 1
ATOM 919 C CA . PRO A 1 115 ? 0.349 5.198 27.201 1.00 48.78 115 PRO A CA 1
ATOM 920 C C . PRO A 1 115 ? -0.912 5.983 26.794 1.00 48.78 115 PRO A C 1
ATOM 922 O O . PRO A 1 115 ? -1.019 6.467 25.667 1.00 48.78 115 PRO A O 1
ATOM 925 N N . ASP A 1 116 ? -1.884 6.052 27.704 1.00 48.44 116 ASP A N 1
ATOM 926 C CA . ASP A 1 116 ? -3.080 6.909 27.640 1.00 48.44 116 ASP A CA 1
ATOM 927 C C . ASP A 1 116 ? -4.177 6.566 26.604 1.00 48.44 116 ASP A C 1
ATOM 929 O O . ASP A 1 116 ? -5.110 7.351 26.400 1.00 48.44 116 ASP A O 1
ATOM 933 N N . ILE A 1 117 ? -4.158 5.380 25.979 1.00 50.94 117 ILE A N 1
ATOM 934 C CA . ILE A 1 117 ? -5.288 4.910 25.149 1.00 50.94 117 ILE A CA 1
ATOM 935 C C . ILE A 1 117 ? -6.221 4.010 25.971 1.00 50.94 117 ILE A C 1
ATOM 937 O O . ILE A 1 117 ? -6.175 2.788 25.889 1.00 50.94 117 ILE A O 1
ATOM 941 N N . GLU A 1 118 ? -7.132 4.624 26.730 1.00 46.88 118 GLU A N 1
ATOM 942 C CA . GLU A 1 118 ? -8.171 3.896 27.487 1.00 46.88 118 GLU A CA 1
ATOM 943 C C . GLU A 1 118 ? -9.281 3.314 26.591 1.00 46.88 118 GLU A C 1
ATOM 945 O O . GLU A 1 118 ? -9.977 2.370 26.965 1.00 46.88 118 GLU A O 1
ATOM 950 N N . LYS A 1 119 ? -9.479 3.889 25.393 1.00 54.41 119 LYS A N 1
ATOM 951 C CA . LYS A 1 119 ? -10.434 3.414 24.380 1.00 54.41 119 LYS A CA 1
ATOM 952 C C . LYS A 1 119 ? -9.839 3.565 22.983 1.00 54.41 119 LYS A C 1
ATOM 954 O O . LYS A 1 119 ? -9.146 4.525 22.667 1.00 54.41 119 LYS A O 1
ATOM 959 N N . PHE A 1 120 ? -10.150 2.619 22.108 1.00 57.31 120 PHE A N 1
ATOM 960 C CA . PHE A 1 120 ? -9.653 2.625 20.736 1.00 57.31 120 PHE A CA 1
ATOM 961 C C . PHE A 1 120 ? -10.661 3.328 19.816 1.00 57.31 120 PHE A C 1
ATOM 963 O O . PHE A 1 120 ? -11.396 2.700 19.054 1.00 57.31 120 PHE A O 1
ATOM 970 N N . THR A 1 121 ? -10.758 4.652 19.964 1.00 61.78 121 THR A N 1
ATOM 971 C CA . THR A 1 121 ? -11.568 5.511 19.087 1.00 61.78 121 THR A CA 1
ATOM 972 C C . THR A 1 121 ? -10.682 6.216 18.062 1.00 61.78 121 THR A C 1
ATOM 974 O O . THR A 1 121 ? -9.534 6.551 18.348 1.00 61.78 121 THR A O 1
ATOM 977 N N . GLN A 1 122 ? -11.223 6.520 16.875 1.00 62.81 122 GLN A N 1
ATOM 978 C CA . GLN A 1 122 ? -10.502 7.281 15.836 1.00 62.81 122 GLN A CA 1
ATOM 979 C C . GLN A 1 122 ? -9.915 8.598 16.372 1.00 62.81 122 GLN A C 1
ATOM 981 O O . GLN A 1 122 ? -8.849 9.023 15.936 1.00 62.81 122 GLN A O 1
ATOM 986 N N . ARG A 1 123 ? -10.604 9.233 17.331 1.00 65.81 123 ARG A N 1
ATOM 987 C CA . ARG A 1 123 ? -10.152 10.461 17.988 1.00 65.81 123 ARG A CA 1
ATOM 988 C C . ARG A 1 123 ? -8.934 10.206 18.874 1.00 65.81 123 ARG A C 1
ATOM 990 O O . ARG A 1 123 ? -7.952 10.915 18.725 1.00 65.81 123 ARG A O 1
ATOM 997 N N . GLN A 1 124 ? -8.961 9.191 19.737 1.00 65.19 124 GLN A N 1
ATOM 998 C CA . GLN A 1 124 ? -7.829 8.864 20.619 1.00 65.19 124 GLN A CA 1
ATOM 999 C C . GLN A 1 124 ? -6.591 8.416 19.843 1.00 65.19 124 GLN A C 1
ATOM 1001 O O . GLN A 1 124 ? -5.490 8.844 20.159 1.00 65.19 124 GLN A O 1
ATOM 1006 N N . ILE A 1 125 ? -6.778 7.656 18.764 1.00 67.94 125 ILE A N 1
ATOM 1007 C CA . ILE A 1 125 ? -5.696 7.283 17.846 1.00 67.94 125 ILE A CA 1
ATOM 1008 C C . ILE A 1 125 ? -5.054 8.529 17.221 1.00 67.94 125 ILE A C 1
ATOM 1010 O O . ILE A 1 125 ? -3.832 8.646 17.138 1.00 67.94 125 ILE A O 1
ATOM 1014 N N . ALA A 1 126 ? -5.878 9.485 16.793 1.00 64.75 126 ALA A N 1
ATOM 1015 C CA . ALA A 1 126 ? -5.376 10.706 16.188 1.00 64.75 126 ALA A CA 1
ATOM 1016 C C . ALA A 1 126 ? -4.696 11.642 17.202 1.00 64.75 126 ALA A C 1
ATOM 1018 O O . ALA A 1 126 ? -3.727 12.310 16.847 1.00 64.75 126 ALA A O 1
ATOM 1019 N N . LEU A 1 127 ? -5.171 11.665 18.453 1.00 65.62 127 LEU A N 1
ATOM 1020 C CA . LEU A 1 127 ? -4.525 12.373 19.562 1.00 65.62 127 LEU A CA 1
ATOM 1021 C C . LEU A 1 127 ? -3.176 11.735 19.921 1.00 65.62 127 LEU A C 1
ATOM 1023 O O . LEU A 1 127 ? -2.192 12.457 20.043 1.00 65.62 127 LEU A O 1
ATOM 1027 N N . TYR A 1 128 ? -3.102 10.402 19.991 1.00 66.50 128 TYR A N 1
ATOM 1028 C CA . TYR A 1 128 ? -1.857 9.664 20.223 1.00 66.50 128 TYR A CA 1
ATOM 1029 C C . TYR A 1 128 ? -0.801 9.973 19.154 1.00 66.50 128 TYR A C 1
ATOM 1031 O O . TYR A 1 128 ? 0.313 10.376 19.476 1.00 66.50 128 TYR A O 1
ATOM 1039 N N . LEU A 1 129 ? -1.159 9.883 17.869 1.00 64.75 129 LEU A N 1
ATOM 1040 C CA . LEU A 1 129 ? -0.227 10.215 16.784 1.00 64.75 129 LEU A CA 1
ATOM 1041 C C . LEU A 1 129 ? 0.173 11.698 16.783 1.00 64.75 129 LEU A C 1
ATOM 1043 O O . LEU A 1 129 ? 1.304 12.040 16.435 1.00 64.75 129 LEU A O 1
ATOM 1047 N N . ALA A 1 130 ? -0.744 12.594 17.161 1.00 65.81 130 ALA A N 1
ATOM 1048 C CA . ALA A 1 130 ? -0.437 14.011 17.305 1.00 65.81 130 ALA A CA 1
ATOM 1049 C C . ALA A 1 130 ? 0.563 14.264 18.443 1.00 65.81 130 ALA A C 1
ATOM 1051 O O . ALA A 1 130 ? 1.438 15.114 18.270 1.00 65.81 130 ALA A O 1
ATOM 1052 N N . ALA A 1 131 ? 0.466 13.523 19.549 1.00 64.75 131 ALA A N 1
ATOM 1053 C CA . ALA A 1 131 ? 1.425 13.562 20.649 1.00 64.75 131 ALA A CA 1
ATOM 1054 C C . ALA A 1 131 ? 2.789 12.972 20.243 1.00 64.75 131 ALA A C 1
ATOM 1056 O O . ALA A 1 131 ? 3.808 13.623 20.460 1.00 64.75 131 ALA A O 1
ATOM 1057 N N . GLU A 1 132 ? 2.824 11.821 19.554 1.00 62.78 132 GLU A N 1
ATOM 1058 C CA . GLU A 1 132 ? 4.078 11.228 19.046 1.00 62.78 132 GLU A CA 1
ATOM 1059 C C . GLU A 1 132 ? 4.827 12.145 18.074 1.00 62.78 132 GLU A C 1
ATOM 1061 O O . GLU A 1 132 ? 6.052 12.097 17.994 1.00 62.78 132 GLU A O 1
ATOM 1066 N N . SER A 1 133 ? 4.114 12.987 17.322 1.00 61.34 133 SER A N 1
ATOM 1067 C CA . SER A 1 133 ? 4.753 13.877 16.349 1.00 61.34 133 SER A CA 1
ATOM 1068 C C . SER A 1 133 ? 5.613 14.980 16.981 1.00 61.34 133 SER A C 1
ATOM 1070 O O . SER A 1 133 ? 6.364 15.628 16.256 1.00 61.34 133 SER A O 1
ATOM 1072 N N . GLY A 1 134 ? 5.488 15.236 18.292 1.00 60.62 134 GLY A N 1
ATOM 1073 C CA . GLY A 1 134 ? 6.252 16.263 19.019 1.00 60.62 134 GLY A CA 1
ATOM 1074 C C . GLY A 1 134 ? 5.994 17.708 18.570 1.00 60.62 134 GLY A C 1
ATOM 1075 O O . GLY A 1 134 ? 6.604 18.642 19.083 1.00 60.62 134 GLY A O 1
ATOM 1076 N N . LEU A 1 135 ? 5.096 17.920 17.605 1.00 59.59 135 LEU A N 1
ATOM 1077 C CA . LEU A 1 135 ? 4.809 19.235 17.053 1.00 59.59 135 LEU A CA 1
ATOM 1078 C C . LEU A 1 135 ? 3.851 20.000 17.987 1.00 59.59 135 LEU A C 1
ATOM 1080 O O . LEU A 1 135 ? 2.825 19.436 18.370 1.00 59.59 135 LEU A O 1
ATOM 1084 N N . PRO A 1 136 ? 4.058 21.296 18.259 1.00 59.19 136 PRO A N 1
ATOM 1085 C CA . PRO A 1 136 ? 3.083 22.135 18.965 1.00 59.19 136 PRO A CA 1
ATOM 1086 C C . PRO A 1 136 ? 1.853 22.448 18.087 1.00 59.19 136 PRO A C 1
ATOM 1088 O O . PRO A 1 136 ? 1.984 22.569 16.867 1.00 59.19 136 PRO A O 1
ATOM 1091 N N . GLY A 1 137 ? 0.647 22.560 18.661 1.00 69.12 137 GLY A N 1
ATOM 1092 C CA . GLY A 1 137 ? -0.550 23.015 17.929 1.00 69.12 137 GLY A CA 1
ATOM 1093 C C . GLY A 1 137 ? -1.896 22.475 18.429 1.00 69.12 137 GLY A C 1
ATOM 1094 O O . GLY A 1 137 ? -1.962 21.794 19.449 1.00 69.12 137 GLY A O 1
ATOM 1095 N N . ASP A 1 138 ? -2.964 22.777 17.679 1.00 79.75 138 ASP A N 1
ATOM 1096 C CA . ASP A 1 138 ? -4.337 22.342 17.970 1.00 79.75 138 ASP A CA 1
ATOM 1097 C C . ASP A 1 138 ? -4.522 20.837 17.693 1.00 79.75 138 ASP A C 1
ATOM 1099 O O . ASP A 1 138 ? -4.560 20.368 16.547 1.00 79.75 138 ASP A O 1
ATOM 1103 N N . PHE A 1 139 ? -4.652 20.068 18.772 1.00 74.75 139 PHE A N 1
ATOM 1104 C CA . PHE A 1 139 ? -4.881 18.628 18.733 1.00 74.75 139 PHE A CA 1
ATOM 1105 C C . PHE A 1 139 ? -6.205 18.241 18.050 1.00 74.75 139 PHE A C 1
ATOM 1107 O O . PHE A 1 139 ? -6.263 17.203 17.382 1.00 74.75 139 PHE A O 1
ATOM 1114 N N . ASP A 1 140 ? -7.245 19.076 18.127 1.00 77.50 140 ASP A N 1
ATOM 1115 C CA . ASP A 1 140 ? -8.526 18.814 17.464 1.00 77.50 140 ASP A CA 1
ATOM 1116 C C . ASP A 1 140 ? -8.420 18.971 15.945 1.00 77.50 140 ASP A C 1
ATOM 1118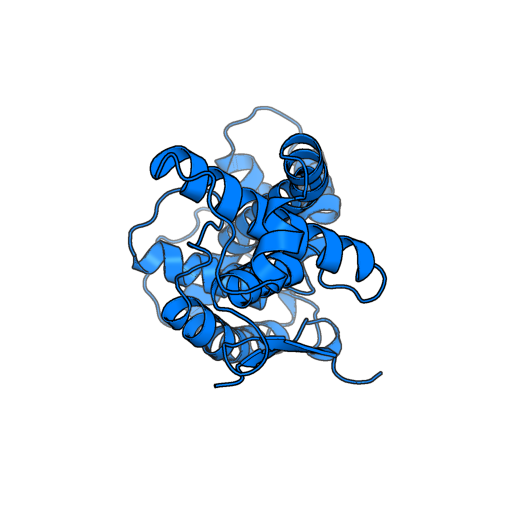 O O . ASP A 1 140 ? -8.982 18.174 15.184 1.00 77.50 140 ASP A O 1
ATOM 1122 N N . GLU A 1 141 ? -7.670 19.966 15.471 1.00 80.38 141 GLU A N 1
ATOM 1123 C CA . GLU A 1 141 ? -7.392 20.124 14.044 1.00 80.38 141 GLU A CA 1
ATOM 1124 C C . GLU A 1 141 ? -6.626 18.924 13.486 1.00 80.38 141 GLU A C 1
ATOM 1126 O O . GLU A 1 141 ? -6.973 18.386 12.427 1.00 80.38 141 GLU A O 1
ATOM 1131 N N . ARG A 1 142 ? -5.630 18.438 14.228 1.00 75.44 142 ARG A N 1
ATOM 1132 C CA . ARG A 1 142 ? -4.873 17.236 13.858 1.00 75.44 142 ARG A CA 1
ATOM 1133 C C . ARG A 1 142 ? -5.754 16.001 13.804 1.00 75.44 142 ARG A C 1
ATOM 1135 O O . ARG A 1 142 ? -5.663 15.249 12.833 1.00 75.44 142 ARG A O 1
ATOM 1142 N N . ALA A 1 143 ? -6.658 15.837 14.768 1.00 76.75 143 ALA A N 1
ATOM 1143 C CA . ALA A 1 143 ? -7.613 14.738 14.762 1.00 76.75 143 ALA A CA 1
ATOM 1144 C C . ALA A 1 143 ? -8.518 14.761 13.520 1.00 76.75 143 ALA A C 1
ATOM 1146 O O . ALA A 1 143 ? -8.680 13.743 12.835 1.00 76.75 143 ALA A O 1
ATOM 1147 N N . ARG A 1 144 ? -9.042 15.940 13.155 1.00 81.25 144 ARG A N 1
ATOM 1148 C CA . ARG A 1 144 ? -9.825 16.122 11.918 1.00 81.25 144 ARG A CA 1
ATOM 1149 C C . ARG A 1 144 ? -9.000 15.814 10.666 1.00 81.25 144 ARG A C 1
ATOM 1151 O O . ARG A 1 144 ? -9.502 15.164 9.745 1.00 81.25 144 ARG A O 1
ATOM 1158 N N . ASN A 1 145 ? -7.746 16.261 10.618 1.00 81.75 145 ASN A N 1
ATOM 1159 C CA . ASN A 1 145 ? -6.846 16.033 9.488 1.00 81.75 145 ASN A CA 1
ATOM 1160 C C . ASN A 1 145 ? -6.495 14.550 9.321 1.00 81.75 145 ASN A C 1
ATOM 1162 O O . ASN A 1 145 ? -6.551 14.044 8.198 1.00 81.75 145 ASN A O 1
ATOM 1166 N N . PHE A 1 146 ? -6.226 13.834 10.416 1.00 82.31 146 PHE A N 1
ATOM 1167 C CA . PHE A 1 146 ? -6.017 12.387 10.401 1.00 82.31 146 PHE A CA 1
ATOM 1168 C C . PHE A 1 146 ? -7.239 11.659 9.837 1.00 82.31 146 PHE A C 1
ATOM 1170 O O . PHE A 1 146 ? -7.111 10.847 8.921 1.00 82.31 146 PHE A O 1
ATOM 1177 N N . GLN A 1 147 ? -8.444 12.000 10.301 1.00 82.12 147 GLN A N 1
ATOM 1178 C CA . GLN A 1 147 ? -9.656 11.351 9.808 1.00 82.12 147 GLN A CA 1
ATOM 1179 C C . GLN A 1 147 ? -9.859 11.568 8.298 1.00 82.12 147 GLN A C 1
ATOM 1181 O O . GLN A 1 147 ? -10.197 10.625 7.576 1.00 82.12 147 GLN A O 1
ATOM 1186 N N . LYS A 1 148 ? -9.644 12.800 7.814 1.00 85.81 148 LYS A N 1
ATOM 1187 C CA . LYS A 1 148 ? -9.840 13.182 6.405 1.00 85.81 148 LYS A CA 1
ATOM 1188 C C . LYS A 1 148 ? -8.768 12.622 5.468 1.00 85.81 148 LYS A C 1
ATOM 1190 O O . LYS A 1 148 ? -9.105 12.205 4.366 1.00 85.81 148 LYS A O 1
ATOM 1195 N N . ARG A 1 149 ? -7.494 12.646 5.872 1.00 84.50 149 ARG A N 1
ATOM 1196 C CA . ARG A 1 149 ? -6.351 12.333 4.992 1.00 84.50 149 ARG A CA 1
ATOM 1197 C C . ARG A 1 149 ? -5.854 10.899 5.145 1.00 84.50 149 ARG A C 1
ATOM 1199 O O . ARG A 1 149 ? -5.490 10.270 4.156 1.00 84.50 149 ARG A O 1
ATOM 1206 N N . VAL A 1 150 ? -5.891 10.371 6.365 1.00 87.38 150 VAL A N 1
ATOM 1207 C CA . VAL A 1 150 ? -5.279 9.085 6.707 1.00 87.38 150 VAL A CA 1
ATOM 1208 C C . VAL A 1 150 ? -6.335 7.998 6.860 1.00 87.38 150 VAL A C 1
ATOM 1210 O O . VAL A 1 150 ? -6.351 7.057 6.066 1.00 87.38 150 VAL A O 1
ATOM 1213 N N . TRP A 1 151 ? -7.249 8.148 7.825 1.00 86.94 151 TRP A N 1
ATOM 1214 C CA . TRP A 1 151 ? -8.195 7.091 8.187 1.00 86.94 151 TRP A CA 1
ATOM 1215 C C . TRP A 1 151 ? -9.163 6.771 7.053 1.00 86.94 151 TRP A C 1
ATOM 1217 O O . TRP A 1 151 ? -9.107 5.678 6.501 1.00 86.94 151 TRP A O 1
ATOM 1227 N N . ARG A 1 152 ? -10.043 7.709 6.662 1.00 87.69 152 ARG A N 1
ATOM 1228 C CA . ARG A 1 152 ? -11.104 7.419 5.678 1.00 87.69 152 ARG A CA 1
ATOM 1229 C C . ARG A 1 152 ? -10.549 6.908 4.346 1.00 87.69 152 ARG A C 1
ATOM 1231 O O . ARG A 1 152 ? -11.042 5.875 3.901 1.00 87.69 152 ARG A O 1
ATOM 1238 N N . PRO A 1 153 ? -9.525 7.539 3.738 1.00 90.00 153 PRO A N 1
ATOM 1239 C CA . PRO A 1 153 ? -8.952 7.018 2.502 1.00 90.00 153 PRO A CA 1
ATOM 1240 C C . PRO A 1 153 ? -8.212 5.685 2.692 1.00 90.00 153 PRO A C 1
ATOM 1242 O O . PRO A 1 153 ? -8.027 4.961 1.720 1.00 90.00 153 PRO A O 1
ATOM 1245 N N . GLY A 1 154 ? -7.743 5.375 3.908 1.00 90.38 154 GLY A N 1
ATOM 1246 C CA . GLY A 1 154 ? -6.967 4.170 4.214 1.00 90.38 154 GLY A CA 1
ATOM 1247 C C . GLY A 1 154 ? -7.777 2.975 4.681 1.00 90.38 154 GLY A C 1
ATOM 1248 O O . GLY A 1 154 ? -7.267 1.861 4.615 1.00 90.38 154 GLY A O 1
ATOM 1249 N N . ARG A 1 155 ? -9.042 3.178 5.070 1.00 89.94 155 ARG A N 1
ATOM 1250 C CA . ARG A 1 155 ? -9.974 2.104 5.448 1.00 89.94 155 ARG A CA 1
ATOM 1251 C C . ARG A 1 155 ? -9.965 0.915 4.479 1.00 89.94 155 ARG A C 1
ATOM 1253 O O . ARG A 1 155 ? -9.864 -0.195 4.985 1.00 89.94 155 ARG A O 1
ATOM 1260 N N . PRO A 1 156 ? -9.970 1.090 3.141 1.00 93.50 156 PRO A N 1
ATOM 1261 C CA . PRO A 1 156 ? -10.011 -0.058 2.234 1.00 93.50 156 PRO A CA 1
ATOM 1262 C C . PRO A 1 156 ? -8.791 -0.982 2.320 1.00 93.50 156 PRO A C 1
ATOM 1264 O O . PRO A 1 156 ? -8.869 -2.149 1.961 1.00 93.50 156 PRO A O 1
ATOM 1267 N N . VAL A 1 157 ? -7.654 -0.479 2.801 1.00 94.25 157 VAL A N 1
ATOM 1268 C CA . VAL A 1 157 ? -6.366 -1.196 2.800 1.00 94.25 157 VAL A CA 1
ATOM 1269 C C . VAL A 1 157 ? -5.754 -1.310 4.186 1.00 94.25 157 VAL A C 1
ATOM 1271 O O . VAL A 1 157 ? -4.573 -1.608 4.322 1.00 94.25 157 VAL A O 1
ATOM 1274 N N . ILE A 1 158 ? -6.533 -1.050 5.232 1.00 91.50 158 ILE A N 1
ATOM 1275 C CA . ILE A 1 158 ? -6.018 -1.020 6.599 1.00 91.50 158 ILE A CA 1
ATOM 1276 C C . ILE A 1 158 ? -5.396 -2.366 7.005 1.00 91.50 158 ILE A C 1
ATOM 1278 O O . ILE A 1 158 ? -4.310 -2.388 7.571 1.00 91.50 158 ILE A O 1
ATOM 1282 N N . HIS A 1 159 ? -6.017 -3.481 6.615 1.00 91.81 159 HIS A N 1
ATOM 1283 C CA . HIS A 1 159 ? -5.499 -4.830 6.844 1.00 91.81 159 HIS A CA 1
ATOM 1284 C C . HIS A 1 159 ? -4.154 -5.080 6.136 1.00 91.81 159 HIS A C 1
ATOM 1286 O O . HIS A 1 159 ? -3.239 -5.636 6.743 1.00 91.81 159 HIS A O 1
ATOM 1292 N N . LEU A 1 160 ? -3.996 -4.609 4.893 1.00 92.75 160 LEU A N 1
ATOM 1293 C CA . LEU A 1 160 ? -2.732 -4.681 4.150 1.00 92.75 160 LEU A CA 1
ATOM 1294 C C . LEU A 1 160 ? -1.650 -3.836 4.819 1.00 92.75 160 LEU A C 1
ATOM 1296 O O . LEU A 1 160 ? -0.554 -4.323 5.075 1.00 92.75 160 LEU A O 1
ATOM 1300 N N . ALA A 1 161 ? -1.976 -2.586 5.150 1.00 91.88 161 ALA A N 1
ATOM 1301 C CA . ALA A 1 161 ? -1.040 -1.652 5.761 1.00 91.88 161 ALA A CA 1
ATOM 1302 C C . ALA A 1 161 ? -0.489 -2.187 7.092 1.00 91.88 161 ALA A C 1
ATOM 1304 O O . ALA A 1 161 ? 0.719 -2.148 7.314 1.00 91.88 161 ALA A O 1
ATOM 1305 N N . ILE A 1 162 ? -1.359 -2.736 7.945 1.00 88.56 162 ILE A N 1
ATOM 1306 C CA . ILE A 1 162 ? -0.961 -3.365 9.211 1.00 88.56 162 ILE A CA 1
ATOM 1307 C C . ILE A 1 162 ? -0.086 -4.588 8.973 1.00 88.56 162 ILE A C 1
ATOM 1309 O O . ILE A 1 162 ? 0.890 -4.797 9.684 1.00 88.56 162 ILE A O 1
ATOM 1313 N N . THR A 1 163 ? -0.430 -5.407 7.984 1.00 89.75 163 THR A N 1
ATOM 1314 C CA . THR A 1 163 ? 0.322 -6.630 7.700 1.00 89.75 163 THR A CA 1
ATOM 1315 C C . THR A 1 163 ? 1.747 -6.307 7.248 1.00 89.75 163 THR A C 1
ATOM 1317 O O . THR A 1 163 ? 2.694 -6.923 7.740 1.00 89.75 163 THR A O 1
ATOM 1320 N N . CYS A 1 164 ? 1.918 -5.289 6.396 1.00 89.00 164 CYS A N 1
ATOM 1321 C CA . CYS A 1 164 ? 3.239 -4.778 6.022 1.00 89.00 164 CYS A CA 1
ATOM 1322 C C . CYS A 1 164 ? 4.009 -4.239 7.231 1.00 89.00 164 CYS A C 1
ATOM 1324 O O . CYS A 1 164 ? 5.184 -4.547 7.405 1.00 89.00 164 CYS A O 1
ATOM 1326 N N . ASP A 1 165 ? 3.344 -3.449 8.073 1.00 85.38 165 ASP A N 1
ATOM 1327 C CA . ASP A 1 165 ? 3.937 -2.851 9.268 1.00 85.38 165 ASP A CA 1
ATOM 1328 C C . ASP A 1 165 ? 4.410 -3.916 10.270 1.00 85.38 165 ASP A C 1
ATOM 1330 O O . ASP A 1 165 ? 5.513 -3.828 10.805 1.00 85.38 165 ASP A O 1
ATOM 1334 N N . PHE A 1 166 ? 3.618 -4.976 10.451 1.00 81.06 166 PHE A N 1
ATOM 1335 C CA . PHE A 1 166 ? 3.973 -6.128 11.274 1.00 81.06 166 PHE A CA 1
ATOM 1336 C C . PHE A 1 166 ? 5.225 -6.833 10.752 1.00 81.06 166 PHE A C 1
ATOM 1338 O O . PHE A 1 166 ? 6.136 -7.140 11.520 1.00 81.06 166 PHE A O 1
ATOM 1345 N N . TRP A 1 167 ? 5.270 -7.100 9.444 1.00 83.38 167 TRP A N 1
ATOM 1346 C CA . TRP A 1 167 ? 6.413 -7.759 8.819 1.00 83.38 167 TRP A CA 1
ATOM 1347 C C . TRP A 1 167 ? 7.686 -6.927 8.981 1.00 83.38 167 TRP A C 1
ATOM 1349 O O . TRP A 1 167 ? 8.689 -7.452 9.456 1.00 83.38 167 TRP A O 1
ATOM 1359 N N . LEU A 1 168 ? 7.618 -5.623 8.700 1.00 78.62 168 LEU A N 1
ATOM 1360 C CA . LEU A 1 168 ? 8.742 -4.701 8.881 1.00 78.62 168 LEU A CA 1
ATOM 1361 C C . LEU A 1 168 ? 9.205 -4.647 10.345 1.00 78.62 168 LEU A C 1
ATOM 1363 O O . LEU A 1 168 ? 10.395 -4.750 10.627 1.00 78.62 168 LEU A O 1
ATOM 1367 N N . GLY A 1 169 ? 8.275 -4.573 11.300 1.00 73.12 169 GLY A N 1
ATOM 1368 C CA . GLY A 1 169 ? 8.620 -4.626 12.722 1.00 73.12 169 GLY A CA 1
ATOM 1369 C C . GLY A 1 169 ? 9.342 -5.922 13.109 1.00 73.12 169 GLY A C 1
ATOM 1370 O O . GLY A 1 169 ? 10.303 -5.884 13.875 1.00 73.12 169 GLY A O 1
ATOM 1371 N N . SER A 1 170 ? 8.930 -7.061 12.542 1.00 72.69 170 SER A N 1
ATOM 1372 C CA . SER A 1 170 ? 9.557 -8.363 12.811 1.00 72.69 170 SER A CA 1
ATOM 1373 C C . SER A 1 170 ? 10.955 -8.524 12.204 1.00 72.69 170 SER A C 1
ATOM 1375 O O . SER A 1 170 ? 11.739 -9.326 12.703 1.00 72.69 170 SER A O 1
ATOM 1377 N N . THR A 1 171 ? 11.297 -7.746 11.172 1.00 71.00 171 THR A N 1
ATOM 1378 C CA . THR A 1 171 ? 12.643 -7.729 10.574 1.00 71.00 171 THR A CA 1
ATOM 1379 C C . THR A 1 171 ? 13.579 -6.712 11.234 1.00 71.00 171 THR A C 1
ATOM 1381 O O . THR A 1 171 ? 14.714 -6.548 10.795 1.00 71.00 171 THR A O 1
ATOM 1384 N N . GLY A 1 172 ? 13.131 -6.034 12.299 1.00 64.88 172 GLY A N 1
ATOM 1385 C CA . GLY A 1 172 ? 13.902 -4.995 12.986 1.00 64.88 172 GLY A CA 1
ATOM 1386 C C . GLY A 1 172 ? 13.912 -3.647 12.260 1.00 64.88 172 GLY A C 1
ATOM 1387 O O . GLY A 1 172 ? 14.671 -2.757 12.642 1.00 64.88 172 GLY A O 1
ATOM 1388 N N . TYR A 1 173 ? 13.076 -3.472 11.232 1.00 64.25 173 TYR A N 1
ATOM 1389 C CA . TYR A 1 173 ? 12.968 -2.228 10.477 1.00 64.25 173 TYR A CA 1
ATOM 1390 C C . TYR A 1 173 ? 12.337 -1.125 11.339 1.00 64.25 173 TYR A C 1
ATOM 1392 O O . TYR A 1 173 ? 11.238 -1.286 11.874 1.00 64.25 173 TYR A O 1
ATOM 1400 N N . GLN A 1 174 ? 13.039 0.002 11.480 1.00 59.22 174 GLN A N 1
ATOM 1401 C CA . GLN A 1 174 ? 12.622 1.115 12.346 1.00 59.22 174 GLN A CA 1
ATOM 1402 C C . GLN A 1 174 ? 12.119 2.348 11.586 1.00 59.22 174 GLN A C 1
ATOM 1404 O O . GLN A 1 174 ? 11.648 3.300 12.212 1.00 59.22 174 GLN A O 1
ATOM 1409 N N . GLU A 1 175 ? 12.196 2.355 10.254 1.00 63.59 175 GLU A N 1
ATOM 1410 C CA . GLU A 1 175 ? 11.779 3.518 9.473 1.00 63.59 175 GLU A CA 1
ATOM 1411 C C . GLU A 1 175 ? 10.252 3.720 9.529 1.00 63.59 175 GLU A C 1
ATOM 1413 O O . GLU A 1 175 ? 9.470 2.767 9.612 1.00 63.59 175 GLU A O 1
ATOM 1418 N N . PRO A 1 176 ? 9.784 4.976 9.453 1.00 55.25 176 PRO A N 1
ATOM 1419 C CA . PRO A 1 176 ? 8.386 5.324 9.676 1.00 55.25 176 PRO A CA 1
ATOM 1420 C C . PRO A 1 176 ? 7.474 5.054 8.469 1.00 55.25 176 PRO A C 1
ATOM 1422 O O . PRO A 1 176 ? 6.274 5.323 8.559 1.00 55.25 176 PRO A O 1
ATOM 1425 N N . CYS A 1 177 ? 8.013 4.582 7.341 1.00 64.38 177 CYS A N 1
ATOM 1426 C CA . CYS A 1 177 ? 7.263 4.343 6.112 1.00 64.38 177 CYS A CA 1
ATOM 1427 C C . CYS A 1 177 ? 7.295 2.863 5.725 1.00 64.38 177 CYS A C 1
ATOM 1429 O O . CYS A 1 177 ? 8.337 2.225 5.789 1.00 64.38 177 CYS A O 1
ATOM 1431 N N . LEU A 1 178 ? 6.165 2.345 5.247 1.00 73.00 178 LEU A N 1
ATOM 1432 C CA . LEU A 1 178 ? 6.083 1.045 4.595 1.00 73.00 178 LEU A CA 1
ATOM 1433 C C . LEU A 1 178 ? 6.973 1.072 3.343 1.00 73.00 178 LEU A C 1
ATOM 1435 O O . LEU A 1 178 ? 6.629 1.723 2.356 1.00 73.00 178 LEU A O 1
ATOM 1439 N N . GLY A 1 179 ? 8.122 0.405 3.407 1.00 64.81 179 GLY A N 1
ATOM 1440 C CA . GLY A 1 179 ? 9.058 0.249 2.300 1.00 64.81 179 GLY A CA 1
ATOM 1441 C C . GLY A 1 179 ? 9.514 -1.200 2.230 1.00 64.81 179 GLY A C 1
ATOM 1442 O O . GLY A 1 179 ? 10.251 -1.652 3.098 1.00 64.81 179 GLY A O 1
ATOM 1443 N N . LEU A 1 180 ? 9.049 -1.930 1.218 1.00 64.69 180 LEU A N 1
ATOM 1444 C CA . LEU A 1 180 ? 9.559 -3.258 0.873 1.00 64.69 180 LEU A CA 1
ATOM 1445 C C . LEU A 1 180 ? 10.259 -3.142 -0.471 1.00 64.69 180 LEU A C 1
ATOM 1447 O O . LEU A 1 180 ? 9.841 -2.355 -1.324 1.00 64.69 180 LEU A O 1
ATOM 1451 N N . ASP A 1 181 ? 11.288 -3.954 -0.654 1.00 73.75 181 ASP A N 1
ATOM 1452 C CA . ASP A 1 181 ? 11.873 -4.168 -1.967 1.00 73.75 181 ASP A CA 1
ATOM 1453 C C . ASP A 1 181 ? 10.812 -4.773 -2.904 1.00 73.75 181 ASP A C 1
ATOM 1455 O O . ASP A 1 181 ? 10.121 -5.731 -2.542 1.00 73.75 181 ASP A O 1
ATOM 1459 N N . LEU A 1 182 ? 10.676 -4.205 -4.106 1.00 75.06 182 LEU A N 1
ATOM 1460 C CA . LEU A 1 182 ? 9.756 -4.693 -5.137 1.00 75.06 182 LEU A CA 1
ATOM 1461 C C . LEU A 1 182 ? 10.074 -6.138 -5.548 1.00 75.06 182 LEU A C 1
ATOM 1463 O O . LEU A 1 182 ? 9.180 -6.853 -5.986 1.00 75.06 182 LEU A O 1
ATOM 1467 N N . THR A 1 183 ? 11.322 -6.573 -5.371 1.00 76.12 183 THR A N 1
ATOM 1468 C CA . THR A 1 183 ? 11.793 -7.923 -5.707 1.00 76.12 183 THR A CA 1
ATOM 1469 C C . THR A 1 183 ? 11.569 -8.948 -4.592 1.00 76.12 183 THR A C 1
ATOM 1471 O O . THR A 1 183 ? 11.769 -10.145 -4.797 1.00 76.12 183 THR A O 1
ATOM 1474 N N . ALA A 1 184 ? 11.101 -8.532 -3.408 1.00 80.94 184 ALA A N 1
ATOM 1475 C CA . ALA A 1 184 ? 10.897 -9.417 -2.261 1.00 80.94 184 ALA A CA 1
ATOM 1476 C C . ALA A 1 184 ? 9.613 -10.268 -2.382 1.00 80.94 184 ALA A C 1
ATOM 1478 O O . ALA A 1 184 ? 8.772 -10.286 -1.480 1.00 80.94 184 ALA A O 1
ATOM 1479 N N . LEU A 1 185 ? 9.451 -11.012 -3.482 1.00 77.88 185 LEU A N 1
ATOM 1480 C CA . LEU A 1 185 ? 8.219 -11.737 -3.814 1.00 77.88 185 LEU A CA 1
ATOM 1481 C C . LEU A 1 185 ? 7.744 -12.697 -2.730 1.00 77.88 185 LEU A C 1
ATOM 1483 O O . LEU A 1 185 ? 6.555 -12.740 -2.433 1.00 77.88 185 LEU A O 1
ATOM 1487 N N . ARG A 1 186 ? 8.657 -13.452 -2.108 1.00 81.81 186 ARG A N 1
ATOM 1488 C CA . ARG A 1 186 ? 8.289 -14.366 -1.014 1.00 81.81 186 ARG A CA 1
ATOM 1489 C C . ARG A 1 186 ? 7.676 -13.615 0.164 1.00 81.81 186 ARG A C 1
ATOM 1491 O O . ARG A 1 186 ? 6.726 -14.103 0.771 1.00 81.81 186 ARG A O 1
ATOM 1498 N N . ALA A 1 187 ? 8.201 -12.427 0.469 1.00 84.38 187 ALA A N 1
ATOM 1499 C CA . ALA A 1 187 ? 7.618 -11.577 1.493 1.00 84.38 187 ALA A CA 1
ATOM 1500 C C . ALA A 1 187 ? 6.247 -11.058 1.047 1.00 84.38 187 ALA A C 1
ATOM 1502 O O . ALA A 1 187 ? 5.303 -11.150 1.822 1.00 84.38 187 ALA A O 1
ATOM 1503 N N . ILE A 1 188 ? 6.099 -10.601 -0.200 1.00 86.69 188 ILE A N 1
ATOM 1504 C CA . ILE A 1 188 ? 4.817 -10.101 -0.725 1.00 86.69 188 ILE A CA 1
ATOM 1505 C C . ILE A 1 188 ? 3.737 -11.194 -0.718 1.00 86.69 188 ILE A C 1
ATOM 1507 O O . ILE A 1 188 ? 2.639 -10.943 -0.227 1.00 86.69 188 ILE A O 1
ATOM 1511 N N . GLY A 1 189 ? 4.039 -12.411 -1.174 1.00 85.94 189 GLY A N 1
ATOM 1512 C CA . GLY A 1 189 ? 3.100 -13.536 -1.115 1.00 85.94 189 GLY A CA 1
ATOM 1513 C C . GLY A 1 189 ? 2.670 -13.852 0.318 1.00 85.94 189 GLY A C 1
ATOM 1514 O O . GLY A 1 189 ? 1.477 -13.889 0.618 1.00 85.94 189 GLY A O 1
ATOM 1515 N N . GLY A 1 190 ? 3.631 -13.939 1.244 1.00 88.31 190 GLY A N 1
ATOM 1516 C CA . GLY A 1 190 ? 3.333 -14.138 2.666 1.00 88.31 190 GLY A CA 1
ATOM 1517 C C . GLY A 1 190 ? 2.523 -12.995 3.298 1.00 88.31 190 GLY A C 1
ATOM 1518 O O . GLY A 1 190 ? 1.698 -13.235 4.184 1.00 88.31 190 GLY A O 1
ATOM 1519 N N . LEU A 1 191 ? 2.718 -11.754 2.841 1.00 90.00 191 LEU A N 1
ATOM 1520 C CA . LEU A 1 191 ? 1.929 -10.594 3.260 1.00 90.00 191 LEU A CA 1
ATOM 1521 C C . LEU A 1 191 ? 0.487 -10.681 2.753 1.00 90.00 191 LEU A C 1
ATOM 1523 O O . LEU A 1 191 ? -0.426 -10.401 3.526 1.00 90.00 191 LEU A O 1
ATOM 1527 N N . VAL A 1 192 ? 0.270 -11.084 1.497 1.00 90.06 192 VAL A N 1
ATOM 1528 C CA . VAL A 1 192 ? -1.076 -11.273 0.925 1.00 90.06 192 VAL A CA 1
ATOM 1529 C C . VAL A 1 192 ? -1.858 -12.312 1.727 1.00 90.06 192 VAL A C 1
ATOM 1531 O O . VAL A 1 192 ? -2.995 -12.049 2.124 1.00 90.06 192 VAL A O 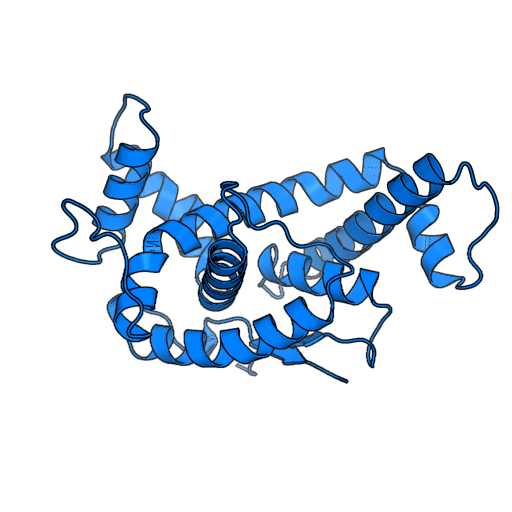1
ATOM 1534 N N . ASP A 1 193 ? -1.240 -13.447 2.051 1.00 88.69 193 ASP A N 1
ATOM 1535 C CA . ASP A 1 193 ? -1.892 -14.491 2.846 1.00 88.69 193 ASP A CA 1
ATOM 1536 C C . ASP A 1 193 ? -2.208 -14.026 4.269 1.00 88.69 193 ASP A C 1
ATOM 1538 O O . ASP A 1 193 ? -3.329 -14.194 4.759 1.00 88.69 193 ASP A O 1
ATOM 1542 N N . ARG A 1 194 ? -1.251 -13.372 4.935 1.00 88.69 194 ARG A N 1
ATOM 1543 C CA . ARG A 1 194 ? -1.455 -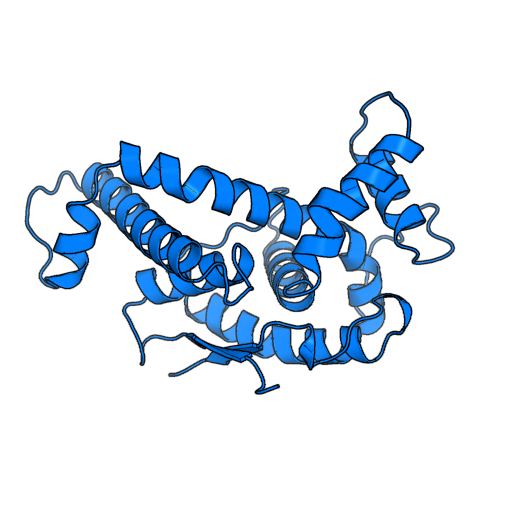12.857 6.295 1.00 88.69 194 ARG A CA 1
ATOM 1544 C C . ARG A 1 194 ? -2.503 -11.745 6.343 1.00 88.69 194 ARG A C 1
ATOM 1546 O O . ARG A 1 194 ? -3.263 -11.665 7.311 1.00 88.69 194 ARG A O 1
ATOM 1553 N N . ALA A 1 195 ? -2.602 -10.932 5.295 1.00 91.81 195 ALA A N 1
ATOM 1554 C CA . ALA A 1 195 ? -3.572 -9.851 5.218 1.00 91.81 195 ALA A CA 1
ATOM 1555 C C . ALA A 1 195 ? -5.017 -10.360 5.238 1.00 91.81 195 ALA A C 1
ATOM 1557 O O . ALA A 1 195 ? -5.880 -9.681 5.792 1.00 91.81 195 ALA A O 1
ATOM 1558 N N . ARG A 1 196 ? -5.283 -11.574 4.734 1.00 88.69 196 ARG A N 1
ATOM 1559 C CA . ARG A 1 196 ? -6.606 -12.218 4.833 1.00 88.69 196 ARG A CA 1
ATOM 1560 C C . ARG A 1 196 ? -6.999 -12.489 6.284 1.00 88.69 196 ARG A C 1
ATOM 1562 O O . ARG A 1 196 ? -8.131 -12.224 6.680 1.00 88.69 196 ARG A O 1
ATOM 1569 N N . HIS A 1 197 ? -6.056 -12.960 7.101 1.00 87.94 197 HIS A N 1
ATOM 1570 C CA . HIS A 1 197 ? -6.306 -13.179 8.526 1.00 87.94 197 HIS A CA 1
ATOM 1571 C C . HIS A 1 197 ? -6.573 -11.856 9.259 1.00 87.94 197 HIS A C 1
ATOM 1573 O O . HIS A 1 197 ? -7.547 -11.737 10.001 1.00 87.94 197 HIS A O 1
ATOM 1579 N N . VAL A 1 198 ? -5.760 -10.829 8.990 1.00 90.00 198 VAL A N 1
ATOM 1580 C CA . VAL A 1 198 ? -5.934 -9.490 9.578 1.00 90.00 198 VAL A CA 1
ATOM 1581 C C . VAL A 1 198 ? -7.247 -8.838 9.130 1.00 90.00 198 VAL A C 1
ATOM 1583 O O . VAL A 1 198 ? -7.901 -8.172 9.932 1.00 90.00 198 VAL A O 1
ATOM 1586 N N . ALA A 1 199 ? -7.678 -9.053 7.884 1.00 91.44 199 ALA A N 1
ATOM 1587 C CA . ALA A 1 199 ? -8.966 -8.571 7.391 1.00 91.44 199 ALA A CA 1
ATOM 1588 C C . ALA A 1 199 ? -10.130 -9.124 8.225 1.00 91.44 199 ALA A C 1
ATOM 1590 O O . ALA A 1 199 ? -10.998 -8.354 8.634 1.00 91.44 199 ALA A O 1
ATOM 1591 N N . ASN A 1 200 ? -10.108 -10.419 8.556 1.00 89.38 200 ASN A N 1
ATOM 1592 C CA . ASN A 1 200 ? -11.136 -11.032 9.400 1.00 89.38 200 ASN A CA 1
ATOM 1593 C C . ASN A 1 200 ? -11.182 -10.402 10.798 1.00 89.38 200 ASN A C 1
ATOM 1595 O O . ASN A 1 200 ? -12.266 -10.082 11.282 1.00 89.38 200 ASN A O 1
ATOM 1599 N N . LEU A 1 201 ? -10.024 -10.161 11.424 1.00 87.69 201 LEU A N 1
ATOM 1600 C CA . LEU A 1 201 ? -9.957 -9.485 12.727 1.00 87.69 201 LEU A CA 1
ATOM 1601 C C . LEU A 1 201 ? -10.594 -8.090 12.668 1.00 87.69 201 LEU A C 1
ATOM 1603 O O . LEU A 1 201 ? -11.401 -7.731 13.523 1.00 87.69 201 LEU A O 1
ATOM 1607 N N . ILE A 1 202 ? -10.269 -7.321 11.630 1.00 87.25 202 ILE A N 1
ATOM 1608 C CA . ILE A 1 202 ? -10.764 -5.953 11.442 1.00 87.25 202 ILE A CA 1
ATOM 1609 C C . ILE A 1 202 ? -12.274 -5.912 11.191 1.00 87.25 202 ILE A C 1
ATOM 1611 O O . ILE A 1 202 ? -12.947 -5.019 11.700 1.00 87.25 202 ILE A O 1
ATOM 1615 N N . VAL A 1 203 ? -12.813 -6.863 10.426 1.00 88.62 203 VAL A N 1
ATOM 1616 C CA . VAL A 1 203 ? -14.255 -6.947 10.139 1.00 88.62 203 VAL A CA 1
ATOM 1617 C C . VAL A 1 203 ? -15.057 -7.350 11.380 1.00 88.62 203 VAL A C 1
ATOM 1619 O O . VAL A 1 203 ? -16.169 -6.862 11.575 1.00 88.62 203 VAL A O 1
ATOM 1622 N N . LEU A 1 204 ? -14.508 -8.219 12.234 1.00 85.88 204 LEU A N 1
ATOM 1623 C CA . LEU A 1 204 ? -15.178 -8.654 13.463 1.00 85.88 204 LEU A CA 1
ATOM 1624 C C . LEU A 1 204 ? -15.231 -7.552 14.532 1.00 85.88 204 LEU A C 1
ATOM 1626 O O . LEU A 1 204 ? -16.138 -7.546 15.370 1.00 85.88 204 LEU A O 1
ATOM 1630 N N . ASP A 1 205 ? -14.299 -6.599 14.502 1.00 81.62 205 ASP A N 1
ATOM 1631 C CA . ASP A 1 205 ? -14.248 -5.520 15.479 1.00 81.62 205 ASP A CA 1
ATOM 1632 C C . ASP A 1 205 ? -15.015 -4.266 15.026 1.00 81.62 205 ASP A C 1
ATOM 1634 O O . ASP A 1 205 ? -14.614 -3.499 14.144 1.00 81.62 205 ASP A O 1
ATOM 1638 N N . ARG A 1 206 ? -16.122 -4.000 15.730 1.00 78.75 206 ARG A N 1
ATOM 1639 C CA . ARG A 1 206 ? -17.032 -2.875 15.459 1.00 78.75 206 ARG A CA 1
ATOM 1640 C C . ARG A 1 206 ? -16.358 -1.497 15.489 1.00 78.75 206 ARG A C 1
ATOM 1642 O O . ARG A 1 206 ? -16.907 -0.561 14.912 1.00 78.75 206 ARG A O 1
ATOM 1649 N N . ARG A 1 207 ? -15.193 -1.335 16.128 1.00 73.88 207 ARG A N 1
ATOM 1650 C CA . ARG A 1 207 ? -14.470 -0.051 16.216 1.00 73.88 207 ARG A CA 1
ATOM 1651 C C . ARG A 1 207 ? -13.927 0.418 14.871 1.00 73.88 207 ARG A C 1
ATOM 1653 O O . ARG A 1 207 ? -13.826 1.626 14.646 1.00 73.88 207 ARG A O 1
ATOM 1660 N N . PHE A 1 208 ? -13.602 -0.505 13.966 1.00 78.50 208 PHE A N 1
ATOM 1661 C CA . PHE A 1 208 ? -13.161 -0.146 12.617 1.00 78.50 208 PHE A CA 1
ATOM 1662 C C . PHE A 1 208 ? -14.321 0.330 11.746 1.00 78.50 208 PHE A C 1
ATOM 1664 O O . PHE A 1 208 ? -14.120 1.143 10.837 1.00 78.50 208 PHE A O 1
ATOM 1671 N N . GLY A 1 209 ? -15.535 -0.139 12.055 1.00 81.31 209 GLY A N 1
ATOM 1672 C CA . GLY A 1 209 ? -16.753 0.207 11.334 1.00 81.31 209 GLY A CA 1
ATOM 1673 C C . GLY A 1 209 ? -16.650 -0.121 9.848 1.00 81.31 209 GLY A C 1
ATOM 1674 O O . GLY A 1 209 ? -17.103 0.674 9.033 1.00 81.31 209 GLY A O 1
ATOM 1675 N N . VAL A 1 210 ? -15.976 -1.211 9.483 1.00 86.00 210 VAL A N 1
ATOM 1676 C CA . VAL A 1 210 ? -15.832 -1.687 8.100 1.00 86.00 210 VAL A CA 1
ATOM 1677 C C . VAL A 1 210 ? -16.436 -3.076 7.971 1.00 86.00 210 VAL A C 1
ATOM 1679 O O . VAL A 1 210 ? -16.443 -3.857 8.918 1.00 86.00 210 VAL A O 1
ATOM 1682 N N . THR A 1 211 ? -16.933 -3.372 6.783 1.00 89.62 211 THR A N 1
ATOM 1683 C CA . THR A 1 211 ? -17.391 -4.691 6.355 1.00 89.62 211 THR A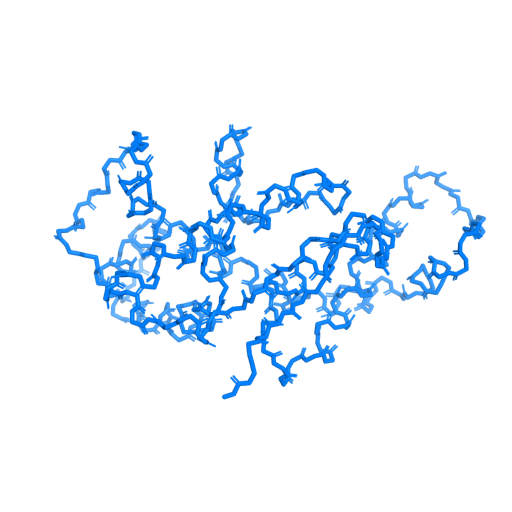 CA 1
ATOM 1684 C C . THR A 1 211 ? -16.357 -5.322 5.424 1.00 89.62 211 THR A C 1
ATOM 1686 O O . THR A 1 211 ? -15.431 -4.650 4.967 1.00 89.62 211 THR A O 1
ATOM 1689 N N . ALA A 1 212 ? -16.508 -6.610 5.111 1.00 88.50 212 ALA A N 1
ATOM 1690 C CA . ALA A 1 212 ? -15.628 -7.279 4.152 1.00 88.50 212 ALA A CA 1
ATOM 1691 C C . ALA A 1 212 ? -15.652 -6.615 2.758 1.00 88.50 212 ALA A C 1
ATOM 1693 O O . ALA A 1 212 ? -14.626 -6.592 2.079 1.00 88.50 212 ALA A O 1
ATOM 1694 N N . ASP A 1 213 ? -16.784 -6.023 2.368 1.00 88.88 213 ASP A N 1
ATOM 1695 C CA . ASP A 1 213 ? -16.961 -5.339 1.080 1.00 88.88 213 ASP A CA 1
ATOM 1696 C C . ASP A 1 213 ? -16.245 -3.981 1.013 1.00 88.88 213 ASP A C 1
ATOM 1698 O O . ASP A 1 213 ? -15.943 -3.485 -0.075 1.00 88.88 213 ASP A O 1
ATOM 1702 N N . ASP A 1 214 ? -15.953 -3.375 2.168 1.00 88.94 214 ASP A N 1
ATOM 1703 C CA . ASP A 1 214 ? -15.190 -2.127 2.237 1.00 88.94 214 ASP A CA 1
ATOM 1704 C C . ASP A 1 214 ? -13.693 -2.351 1.983 1.00 88.94 214 ASP A C 1
ATOM 1706 O O . ASP A 1 214 ? -12.977 -1.401 1.653 1.00 88.94 214 ASP A O 1
ATOM 1710 N N . LEU A 1 215 ? -13.212 -3.585 2.168 1.00 92.62 215 LEU A N 1
ATOM 1711 C CA . LEU A 1 215 ? -11.801 -3.940 2.084 1.00 92.62 215 LEU A CA 1
ATOM 1712 C C . LEU A 1 215 ? -11.409 -4.378 0.668 1.00 92.62 215 LEU A C 1
ATOM 1714 O O . LEU A 1 215 ? -12.150 -5.053 -0.042 1.00 92.62 215 LEU A O 1
ATOM 1718 N N . LEU A 1 216 ? -10.203 -3.988 0.263 1.00 93.38 216 LEU A N 1
ATOM 1719 C CA . LEU A 1 216 ? -9.563 -4.471 -0.952 1.00 93.38 216 LEU A CA 1
ATOM 1720 C C . LEU A 1 216 ? -9.060 -5.899 -0.739 1.00 93.38 216 LEU A C 1
ATOM 1722 O O . LEU A 1 216 ? -8.270 -6.115 0.170 1.00 93.38 216 LEU A O 1
ATOM 1726 N N . HIS A 1 217 ? -9.424 -6.844 -1.605 1.00 91.00 217 HIS A N 1
ATOM 1727 C CA . HIS A 1 217 ? -8.909 -8.211 -1.520 1.00 91.00 217 HIS A CA 1
ATOM 1728 C C . HIS A 1 217 ? -7.785 -8.423 -2.528 1.00 91.00 217 HIS A C 1
ATOM 1730 O O . HIS A 1 217 ? -7.878 -7.998 -3.682 1.00 91.00 217 HIS A O 1
ATOM 1736 N N . LEU A 1 218 ? -6.722 -9.090 -2.085 1.00 90.50 218 LEU A N 1
ATOM 1737 C CA . LEU A 1 218 ? -5.613 -9.516 -2.933 1.00 90.50 218 LEU A CA 1
ATOM 1738 C C . LEU A 1 218 ? -5.596 -11.047 -3.031 1.00 90.50 218 LEU A C 1
ATOM 1740 O O . LEU A 1 218 ? -5.874 -11.757 -2.058 1.00 90.50 218 LEU A O 1
ATOM 1744 N N . GLU A 1 219 ? -5.258 -11.555 -4.208 1.00 90.12 219 GLU A N 1
ATOM 1745 C CA . GLU A 1 219 ? -5.101 -12.980 -4.486 1.00 90.12 219 GLU A CA 1
ATOM 1746 C C . GLU A 1 219 ? -3.692 -13.247 -5.008 1.00 90.12 219 GLU A C 1
ATOM 1748 O O . GLU A 1 219 ? -3.262 -12.609 -5.965 1.00 90.12 219 GLU A O 1
ATOM 1753 N N . TRP A 1 220 ? -2.974 -14.166 -4.359 1.00 89.19 220 TRP A N 1
ATOM 1754 C CA . TRP A 1 220 ? -1.658 -14.599 -4.813 1.00 89.19 220 TRP A CA 1
ATOM 1755 C C . TRP A 1 220 ? -1.788 -15.741 -5.828 1.00 89.19 220 TRP A C 1
ATOM 1757 O O . TRP A 1 220 ? -2.442 -16.742 -5.539 1.00 89.19 220 TRP A O 1
ATOM 1767 N N . VAL A 1 221 ? -1.158 -15.587 -6.991 1.00 86.62 221 VAL A N 1
ATOM 1768 C CA . VAL A 1 221 ? -1.142 -16.538 -8.107 1.00 86.62 221 VAL A CA 1
ATOM 1769 C C . VAL A 1 221 ? 0.298 -17.003 -8.316 1.00 86.62 221 VAL A C 1
ATOM 1771 O O . VAL A 1 221 ? 1.166 -16.220 -8.706 1.00 86.62 221 VAL A O 1
ATOM 1774 N N . SER A 1 222 ? 0.556 -18.270 -8.002 1.00 79.88 222 SER A N 1
ATOM 1775 C CA . SER A 1 222 ? 1.864 -18.921 -8.149 1.00 79.88 222 SER A CA 1
ATOM 1776 C C . SER A 1 222 ? 2.076 -19.492 -9.540 1.00 79.88 222 SER A C 1
ATOM 1778 O O . SER A 1 222 ? 1.144 -20.194 -9.994 1.00 79.88 222 SER A O 1
#

Radius of gyration: 18.39 Å; chains: 1; bounding box: 48×42×52 Å

Sequence (222 aa):
MSMRIIRLGPGECSDIETGARFFAALAFPTVVEDLQRQDAVAAWVGSYLHEANRIDDSDQPFADDRLNAYAALSPKWCRAKLRTAMRRIKDRSLLARAVRPWVWDHLGQQHRPLPDIEKFTQRQIALYLAAESGLPGDFDERARNFQKRVWRPGRPVIHLAITCDFWLGSTGYQEPCLGLDLTALRAIGGLVDRARHVANLIVLDRRFGVTADDLLHLEWVS

Foldseek 3Di:
DDAAEDEAEPVVHDLLLSLQLLLLCQLQVDPVCVVLSVLSSLLSLLLVVVVVCVVVVDPDDDPDVVSNVSVPDDNVSSCVSCPSSQLLQLLLLLLLVLCLVVVCVVVVHDDDDQPPCPDSALLVSQLSSVVVVVDDDDSVVSSVCNVVRRQPVNLQCNLLSNLLNVVCVVVVNDDSGSDDDSNVRVSVVVSLVSSVVSLVVLQVDCNSVDHSSSYRHYHYDD

pLDDT: mean 81.14, std 12.17, range [45.12, 96.5]

Secondary structure (DSSP, 8-state):
----EEEESTTTS-HHHHHHHHHHHHH--SGGGHHHHHHHHHHHHHHHHHHHHHHHT--SPPSSHHHHHHHTS-HHHHHHHHHHHHHHHHHHHHHHHHHHHHHHHHTT------TT-SS--HHHHHHHHHHHT---S-HHHHHHHIIIIIIHHHGGGHHHHHHHHHHHHHTT---SS----TT-HHHHHHHHHHHHHHHHHHHH-TTT---GGGSPEEEE--